Protein AF-K2IQ58-F1 (afdb_monomer_lite)

Secondary structure (DSSP, 8-state):
-PPPPHHHHHHTT--BHHHHHHHHHTS-TTSHHHHHHHHHHTTSGGGG-S-TTSB--GGGTB-TTSSEEEETTEEEESSTTTTHHHHTTS-HHHHHHHHHHHHHHHHHHHHHTTTSEEEEEEEPPHHHHHIIIII---TTHHHHHHHHHHHHHHHTTT-EEESSTTTTTGGGT--GGGG-SS-SSPPHHHHHHHHHHHHHHTT--HHHHHHH-EEEE-----TTTTTSSS--SSPPPPEEEE-TT--EEEEEE-SS--SSGGG-EEEEEESS-SEEEEEEEEE-TTT--GGG-SHHHHHHHHEEEEEEEE-GGGSSSSPPP---SEEEEEEEGGGT-

Radius of gyration: 20.89 Å; chains: 1; bounding box: 49×40×58 Å

Foldseek 3Di:
DPPDPPLVVVLQVDWWLLVLLVSLVPQDCVDLLSVLVNQQSCLEPSNPDPDRRHTDHSLQAAFPVRQWGDNNLFIEGQCRPQHQSSVLSDALVVLLVLLVVLLVLQLVVCVVVVQFAEEEEAQEWLVVLCCVQPVVPCSNVSVVVSQVVSQVVVVVVVYHYHDCQLSVPVSVPDDPLQRNAQDRDHAASSLLSSVLVVCVVVVHDNVLLVVQKDKAFDDRDHPRQVRGPDHPPDGRTGIAIDRPQWDKDFPDFDQAADVVRQRGKTKIATPRAQAAFEEEEAEAVQCNHCVVRHNVVSCNRHYRMYMYGPHQSPPPPDDDDDPGNYYYRYHYSSSSD

pLDDT: mean 90.32, std 8.52, range [37.72, 98.75]

Organism: NCBI:txid1207063

Sequence (337 aa):
MSSVPESIARFFDLRKAGELQDFIAGLDPADPLQAALRRYALTWPASSAADNEAAFDPARHLSADLSAALLGDCPCIFLGSNDWAIRAMAPIEALEDKMRLFARHIRYVRKQYADRQVLAVVVPEKDFLMDALFTRTGDYAGMTEAMQRLGAGLDESGIDLLFHQFIDGLEKYQPREELLYFDTHLPTRNYVQILANVLQTLDLNWQEVESGLQVIPGEDAHDLLEKLAGRPEELQPVYVPDFPGASVTLSAGDESYRTPLGETWQRHANKNPIIAKKVLLLGDSHSSIHANRKLTYLFSSVFAETEFHWNPCGVRGILPETDADIVILEISQRFVF

Structure (mmCIF, N/CA/C/O backbone):
data_AF-K2IQ58-F1
#
_entry.id   AF-K2IQ58-F1
#
loop_
_atom_site.group_PDB
_atom_site.id
_atom_site.type_symbol
_atom_site.label_atom_id
_atom_site.label_alt_id
_atom_site.label_comp_id
_atom_site.label_asym_id
_atom_site.label_entity_id
_atom_site.label_seq_id
_atom_site.pdbx_PDB_ins_code
_atom_site.Cartn_x
_atom_site.Cartn_y
_atom_site.Cartn_z
_atom_site.occupancy
_atom_site.B_iso_or_equiv
_atom_site.auth_seq_id
_atom_site.auth_comp_id
_atom_site.auth_asym_id
_atom_site.auth_atom_id
_atom_site.pdbx_PDB_model_num
ATOM 1 N N . MET A 1 1 ? 15.929 -20.334 -3.598 1.00 37.72 1 MET A N 1
ATOM 2 C CA . MET A 1 1 ? 16.404 -19.297 -4.533 1.00 37.72 1 MET A CA 1
ATOM 3 C C . MET A 1 1 ? 16.334 -19.893 -5.924 1.00 37.72 1 MET A C 1
ATOM 5 O O . MET A 1 1 ? 17.154 -20.740 -6.252 1.00 37.72 1 MET A O 1
ATOM 9 N N . SER A 1 2 ? 15.278 -19.563 -6.666 1.00 43.25 2 SER A N 1
ATOM 10 C CA . SER A 1 2 ? 15.192 -19.862 -8.097 1.00 43.25 2 SER A CA 1
ATOM 11 C C . SER A 1 2 ? 16.305 -19.079 -8.794 1.00 43.25 2 SER A C 1
ATOM 13 O O . SER A 1 2 ? 16.474 -17.898 -8.501 1.00 43.25 2 SER A O 1
ATOM 15 N N . SER A 1 3 ? 17.101 -19.727 -9.645 1.00 56.91 3 SER A N 1
ATOM 16 C CA . SER A 1 3 ? 18.076 -19.030 -10.486 1.00 56.91 3 SER A CA 1
ATOM 17 C C . SER A 1 3 ? 17.354 -17.959 -11.303 1.00 56.91 3 SER A C 1
ATOM 19 O O . SER A 1 3 ? 16.301 -18.245 -11.874 1.00 56.91 3 SER A O 1
ATOM 21 N N . VAL A 1 4 ? 17.903 -16.743 -11.345 1.00 64.50 4 VAL A N 1
ATOM 22 C CA . VAL A 1 4 ? 17.421 -15.676 -12.232 1.00 64.50 4 VAL A CA 1
ATOM 23 C C . VAL A 1 4 ? 17.331 -16.248 -13.654 1.00 64.50 4 VAL A C 1
ATOM 25 O O . VAL A 1 4 ? 18.322 -16.828 -14.109 1.00 64.50 4 VAL A O 1
ATOM 28 N N . PRO A 1 5 ? 16.174 -16.164 -14.340 1.00 77.06 5 PRO A N 1
ATOM 29 C CA . PRO A 1 5 ? 16.044 -16.684 -15.698 1.00 77.06 5 PRO A CA 1
ATOM 30 C C . PRO A 1 5 ? 17.120 -16.098 -16.612 1.00 77.06 5 PRO A C 1
ATOM 32 O O . PRO A 1 5 ? 17.472 -14.927 -16.484 1.00 77.06 5 PRO A O 1
ATOM 35 N N . GLU A 1 6 ? 17.648 -16.893 -17.542 1.00 79.44 6 GLU A N 1
ATOM 36 C CA . GLU A 1 6 ? 18.746 -16.477 -18.431 1.00 79.44 6 GLU A CA 1
ATOM 37 C C . GLU A 1 6 ? 18.405 -15.203 -19.225 1.00 79.44 6 GLU A C 1
ATOM 39 O O . GLU A 1 6 ? 19.261 -14.341 -19.429 1.00 79.44 6 GLU A O 1
ATOM 44 N N . SER A 1 7 ? 17.130 -15.035 -19.592 1.00 74.31 7 SER A N 1
ATOM 45 C CA . SER A 1 7 ? 16.606 -13.812 -20.206 1.00 74.31 7 SER A CA 1
ATOM 46 C C . SER A 1 7 ? 16.823 -12.576 -19.328 1.00 74.31 7 SER A C 1
ATOM 48 O O . SER A 1 7 ? 17.208 -11.530 -19.835 1.00 74.31 7 SER A O 1
ATOM 50 N N . ILE A 1 8 ? 16.661 -12.694 -18.013 1.00 84.00 8 ILE A N 1
ATOM 51 C CA . ILE A 1 8 ? 16.873 -11.604 -17.055 1.00 84.00 8 ILE A CA 1
ATOM 52 C C . ILE A 1 8 ? 18.361 -11.420 -16.740 1.00 84.00 8 ILE A C 1
ATOM 54 O O . ILE A 1 8 ? 18.809 -10.296 -16.549 1.00 84.00 8 ILE A O 1
ATOM 58 N N . ALA A 1 9 ? 19.163 -12.486 -16.734 1.00 86.88 9 ALA A N 1
ATOM 59 C CA . ALA A 1 9 ? 20.610 -12.355 -16.551 1.00 86.88 9 ALA A CA 1
ATOM 60 C C . ALA A 1 9 ? 21.233 -11.468 -17.646 1.00 86.88 9 ALA A C 1
ATOM 62 O O . ALA A 1 9 ? 22.002 -10.559 -17.340 1.00 86.88 9 ALA A O 1
ATOM 63 N N . ARG A 1 10 ? 20.803 -11.653 -18.903 1.00 90.38 10 ARG A N 1
ATOM 64 C CA . ARG A 1 10 ? 21.245 -10.841 -20.050 1.00 90.38 10 ARG A CA 1
ATOM 65 C C . ARG A 1 10 ? 20.893 -9.358 -19.931 1.00 90.38 10 ARG A C 1
ATOM 67 O O . ARG A 1 10 ? 21.601 -8.533 -20.499 1.00 90.38 10 ARG A O 1
ATOM 74 N N . PHE A 1 11 ? 19.835 -9.003 -19.198 1.00 94.81 11 PHE A N 1
ATOM 75 C CA . PHE A 1 11 ? 19.481 -7.603 -18.956 1.00 94.81 11 PHE A CA 1
ATOM 76 C C . PHE A 1 11 ? 20.604 -6.847 -18.226 1.00 94.81 11 PHE A C 1
ATOM 78 O O . PHE A 1 11 ? 20.893 -5.694 -18.539 1.00 94.81 11 PHE A O 1
ATOM 85 N N . PHE A 1 12 ? 21.291 -7.503 -17.289 1.00 94.94 12 PHE A N 1
ATOM 86 C CA . PHE A 1 12 ? 22.373 -6.880 -16.524 1.00 94.94 12 PHE A CA 1
ATOM 87 C C . PHE A 1 12 ? 23.688 -6.747 -17.308 1.00 94.94 12 PHE A C 1
ATOM 89 O O . PHE A 1 12 ? 24.610 -6.064 -16.854 1.00 94.94 12 PHE A O 1
ATOM 96 N N . ASP A 1 13 ? 23.769 -7.325 -18.507 1.00 95.06 13 ASP A N 1
ATOM 97 C C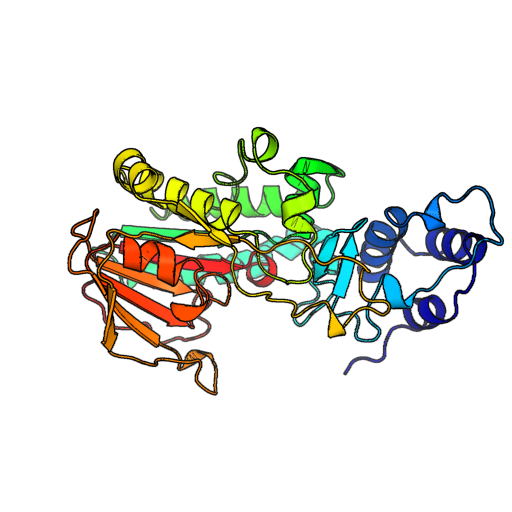A . ASP A 1 13 ? 24.912 -7.185 -19.413 1.00 95.06 13 ASP A CA 1
ATOM 98 C C . ASP A 1 13 ? 24.773 -6.006 -20.383 1.00 95.06 13 ASP A C 1
ATOM 100 O O . ASP A 1 13 ? 25.755 -5.624 -21.017 1.00 95.06 13 ASP A O 1
ATOM 104 N N . LEU A 1 14 ? 23.592 -5.385 -20.453 1.00 96.56 14 LEU A N 1
ATOM 105 C CA . LEU A 1 14 ? 23.334 -4.231 -21.311 1.00 96.56 14 LEU A CA 1
ATOM 106 C C . LEU A 1 14 ? 24.152 -3.015 -20.854 1.00 96.56 14 LEU A C 1
ATOM 108 O O . LEU A 1 14 ? 24.323 -2.766 -19.656 1.00 96.56 14 LEU A O 1
ATOM 112 N N . ARG A 1 15 ? 24.676 -2.256 -21.813 1.00 97.19 15 ARG A N 1
ATOM 113 C CA . ARG A 1 15 ? 25.514 -1.063 -21.608 1.00 97.19 15 ARG A CA 1
ATOM 114 C C . ARG A 1 15 ? 25.039 0.144 -22.406 1.00 97.19 15 ARG A C 1
ATOM 116 O O . ARG A 1 15 ? 25.492 1.255 -22.125 1.00 97.19 15 ARG A O 1
ATOM 123 N N . LYS A 1 16 ? 24.169 -0.050 -23.400 1.00 97.75 16 LYS A N 1
ATOM 124 C CA . LYS A 1 16 ? 23.713 1.012 -24.308 1.00 97.75 16 LYS A CA 1
ATOM 125 C C . LYS A 1 16 ? 22.200 1.018 -24.507 1.00 97.75 16 LYS A C 1
ATOM 127 O O . LYS A 1 16 ? 21.542 -0.013 -24.384 1.00 97.75 16 LYS A O 1
ATOM 132 N N . ALA A 1 17 ? 21.660 2.177 -24.876 1.00 97.19 17 ALA A N 1
ATOM 133 C CA . ALA A 1 17 ? 20.239 2.352 -25.159 1.00 97.19 17 ALA A CA 1
ATOM 134 C C . ALA A 1 17 ? 19.733 1.444 -26.296 1.00 97.19 17 ALA A C 1
ATOM 136 O O . ALA A 1 17 ? 18.679 0.830 -26.155 1.00 97.19 17 ALA A O 1
ATOM 137 N N . GLY A 1 18 ? 20.497 1.289 -27.383 1.00 97.50 18 GLY A N 1
ATOM 138 C CA . GLY A 1 18 ? 20.125 0.395 -28.486 1.00 97.50 18 GLY A CA 1
ATOM 139 C C . GLY A 1 18 ? 20.028 -1.073 -28.059 1.00 97.50 18 GLY A C 1
ATOM 140 O O . GLY A 1 18 ? 19.103 -1.774 -28.455 1.00 97.50 18 GLY A O 1
ATOM 141 N N . GLU A 1 19 ? 20.918 -1.524 -27.170 1.00 98.00 19 GLU A N 1
ATOM 142 C CA . GLU A 1 19 ? 20.886 -2.892 -26.636 1.00 98.00 19 GLU A CA 1
ATOM 143 C C . GLU A 1 19 ? 19.640 -3.128 -25.768 1.00 98.00 19 GLU A C 1
ATOM 145 O O . GLU A 1 19 ? 19.046 -4.202 -25.822 1.00 98.00 19 GLU A O 1
ATOM 150 N N . LEU A 1 20 ? 19.210 -2.119 -24.997 1.00 97.69 20 LEU A N 1
ATOM 151 C CA . LEU A 1 20 ? 17.942 -2.160 -24.266 1.00 97.69 20 LEU A CA 1
ATOM 152 C C . LEU A 1 20 ? 16.743 -2.244 -25.217 1.00 97.69 20 LEU A C 1
ATOM 154 O O . LEU A 1 20 ? 15.826 -3.021 -24.963 1.00 97.69 20 LEU A O 1
ATOM 158 N N . GLN A 1 21 ? 16.734 -1.462 -26.296 1.00 97.69 21 GLN A N 1
ATOM 159 C CA . GLN A 1 21 ? 15.649 -1.482 -27.283 1.00 97.69 21 GLN A CA 1
ATOM 160 C C . GLN A 1 21 ? 15.525 -2.862 -27.947 1.00 97.69 21 GLN A C 1
ATOM 162 O O . GLN A 1 21 ? 14.425 -3.419 -27.998 1.00 97.69 21 GLN A O 1
ATOM 167 N N . ASP A 1 22 ? 16.649 -3.450 -28.368 1.00 96.81 22 ASP A N 1
ATOM 168 C CA . ASP A 1 22 ? 16.701 -4.806 -28.928 1.00 96.81 22 ASP A CA 1
ATOM 169 C C . ASP A 1 22 ? 16.262 -5.861 -27.902 1.00 96.81 22 ASP A C 1
ATOM 171 O O . ASP A 1 22 ? 15.511 -6.784 -28.226 1.00 96.81 22 ASP A O 1
ATOM 175 N N . PHE A 1 23 ? 16.694 -5.709 -26.646 1.00 96.69 23 PHE A N 1
ATOM 176 C CA . PHE A 1 23 ? 16.285 -6.578 -25.548 1.00 96.69 23 PHE A CA 1
ATOM 177 C C . PHE A 1 23 ? 14.766 -6.541 -25.338 1.00 96.69 23 PHE A C 1
ATOM 179 O O . PHE A 1 23 ? 14.131 -7.593 -25.339 1.00 96.69 23 PHE A O 1
ATOM 186 N N . ILE A 1 24 ? 14.174 -5.346 -25.229 1.00 96.56 24 ILE A N 1
ATOM 187 C CA . ILE A 1 24 ? 12.726 -5.138 -25.074 1.00 96.56 24 ILE A CA 1
ATOM 188 C C . ILE A 1 24 ? 11.949 -5.758 -26.241 1.00 96.56 24 ILE A C 1
ATOM 190 O O . ILE A 1 24 ? 10.907 -6.378 -26.022 1.00 96.56 24 ILE A O 1
ATOM 194 N N . ALA A 1 25 ? 12.439 -5.594 -27.473 1.00 95.50 25 ALA A N 1
ATOM 195 C CA . ALA A 1 25 ? 11.812 -6.155 -28.667 1.00 95.50 25 ALA A CA 1
ATOM 196 C C . ALA A 1 25 ? 11.831 -7.694 -28.685 1.00 95.50 25 ALA A C 1
ATOM 198 O O . ALA A 1 25 ? 10.961 -8.306 -29.304 1.00 95.50 25 ALA A O 1
ATOM 199 N N . GLY A 1 26 ? 12.803 -8.312 -28.008 1.00 94.38 26 GLY A N 1
ATOM 200 C CA . GLY A 1 26 ? 12.941 -9.762 -27.885 1.00 94.38 26 GLY A CA 1
ATOM 201 C C . GLY A 1 26 ? 12.196 -10.398 -26.706 1.00 94.38 26 GLY A C 1
ATOM 202 O O . GLY A 1 26 ? 12.208 -11.624 -26.609 1.00 94.38 26 GLY A O 1
ATOM 203 N N . LEU A 1 27 ? 11.580 -9.612 -25.814 1.00 94.31 27 LEU A N 1
ATOM 204 C CA . LEU A 1 27 ? 10.824 -10.136 -24.671 1.00 94.31 27 LEU A CA 1
ATOM 205 C C . LEU A 1 27 ? 9.516 -10.793 -25.129 1.00 94.31 27 LEU A C 1
ATOM 207 O O . LEU A 1 27 ? 8.741 -10.197 -25.879 1.00 94.31 27 LEU A O 1
ATOM 211 N N . ASP A 1 28 ? 9.254 -12.004 -24.638 1.00 92.81 28 ASP A N 1
ATOM 212 C CA . ASP A 1 28 ? 8.033 -12.752 -24.938 1.00 92.81 28 ASP A CA 1
ATOM 213 C C . ASP A 1 28 ? 6.836 -12.182 -24.150 1.00 92.81 28 ASP A C 1
ATOM 215 O O . ASP A 1 28 ? 6.829 -12.261 -22.920 1.00 92.81 28 ASP A O 1
ATOM 219 N N . PRO A 1 29 ? 5.799 -11.632 -24.812 1.00 89.69 29 PRO A N 1
ATOM 220 C CA . PRO A 1 29 ? 4.615 -11.125 -24.124 1.00 89.69 29 PRO A CA 1
ATOM 221 C C . PRO A 1 29 ? 3.745 -12.229 -23.499 1.00 89.69 29 PRO A C 1
ATOM 223 O O . PRO A 1 29 ? 2.876 -11.910 -22.692 1.00 89.69 29 PRO A O 1
ATOM 226 N N . ALA A 1 30 ? 3.931 -13.502 -23.871 1.00 90.75 30 ALA A N 1
ATOM 227 C CA . ALA A 1 30 ? 3.211 -14.627 -23.273 1.00 90.75 30 ALA A CA 1
ATOM 228 C C . ALA A 1 30 ? 3.848 -15.117 -21.959 1.00 90.75 30 ALA A C 1
ATOM 230 O O . ALA A 1 30 ? 3.182 -15.798 -21.178 1.00 90.75 30 ALA A O 1
ATOM 231 N N . ASP A 1 31 ? 5.114 -14.775 -21.704 1.00 91.88 31 ASP A N 1
ATOM 232 C CA . ASP A 1 31 ? 5.795 -15.026 -20.435 1.00 91.88 31 ASP A CA 1
ATOM 233 C C . ASP A 1 31 ? 5.493 -13.868 -19.461 1.00 91.88 31 ASP A C 1
ATOM 235 O O . ASP A 1 31 ? 5.905 -12.732 -19.713 1.00 91.88 31 ASP A O 1
ATOM 239 N N . PRO A 1 32 ? 4.803 -14.111 -18.329 1.00 91.50 32 PRO A N 1
ATOM 240 C CA . PRO A 1 32 ? 4.387 -13.041 -17.425 1.00 91.50 32 PRO A CA 1
ATOM 241 C C . PRO A 1 32 ? 5.537 -12.229 -16.815 1.00 91.50 32 PRO A C 1
ATOM 243 O O . PRO A 1 32 ? 5.377 -11.035 -16.563 1.00 91.50 32 PRO A O 1
ATOM 246 N N . LEU A 1 33 ? 6.698 -12.848 -16.577 1.00 93.44 33 LEU A N 1
ATOM 247 C CA . LEU A 1 33 ? 7.867 -12.147 -16.045 1.00 93.44 33 LEU A CA 1
ATOM 248 C C . LEU A 1 33 ? 8.466 -11.224 -17.103 1.00 93.44 33 LEU A C 1
ATOM 250 O O . LEU A 1 33 ? 8.815 -10.082 -16.804 1.00 93.44 33 LEU A O 1
ATOM 254 N N . GLN A 1 34 ? 8.578 -11.707 -18.338 1.00 94.56 34 GLN A N 1
ATOM 255 C CA . GLN A 1 34 ? 9.089 -10.903 -19.445 1.00 94.56 34 GLN A CA 1
ATOM 256 C C . GLN A 1 34 ? 8.119 -9.780 -19.817 1.00 94.56 34 GLN A C 1
ATOM 258 O O . GLN A 1 34 ? 8.564 -8.657 -20.047 1.00 94.56 34 GLN A O 1
ATOM 263 N N . ALA A 1 35 ? 6.809 -10.034 -19.789 1.00 93.38 35 ALA A N 1
ATOM 264 C CA . ALA A 1 35 ? 5.780 -9.013 -19.959 1.00 93.38 35 ALA A CA 1
ATOM 265 C C . ALA A 1 35 ? 5.867 -7.927 -18.870 1.00 93.38 35 ALA A C 1
ATOM 267 O O . ALA A 1 35 ? 5.877 -6.735 -19.188 1.00 93.38 35 ALA A O 1
ATOM 268 N N . ALA A 1 36 ? 6.025 -8.324 -17.601 1.00 94.94 36 ALA A N 1
ATOM 269 C CA . ALA A 1 36 ? 6.215 -7.394 -16.492 1.00 94.94 36 ALA A CA 1
ATOM 270 C C . ALA A 1 36 ? 7.505 -6.571 -16.647 1.00 94.94 36 ALA A C 1
ATOM 272 O O . ALA A 1 36 ? 7.470 -5.347 -16.532 1.00 94.94 36 ALA A O 1
ATOM 273 N N . LEU A 1 37 ? 8.640 -7.203 -16.972 1.00 95.81 37 LEU A N 1
ATOM 274 C CA . LEU A 1 37 ? 9.891 -6.479 -17.213 1.00 95.81 37 LEU A CA 1
ATOM 275 C C . LEU A 1 37 ? 9.755 -5.508 -18.389 1.00 95.81 37 LEU A C 1
ATOM 277 O O . LEU A 1 37 ? 10.180 -4.360 -18.287 1.00 95.81 37 LEU A O 1
ATOM 281 N N . ARG A 1 38 ? 9.128 -5.942 -19.487 1.00 95.06 38 ARG A N 1
ATOM 282 C CA . ARG A 1 38 ? 8.874 -5.110 -20.667 1.00 95.06 38 ARG A CA 1
ATOM 283 C C . ARG A 1 38 ? 8.102 -3.850 -20.296 1.00 95.06 38 ARG A C 1
ATOM 285 O O . ARG A 1 38 ? 8.481 -2.764 -20.725 1.00 95.06 38 ARG A O 1
ATOM 292 N N . ARG A 1 39 ? 7.046 -3.986 -19.492 1.00 94.44 39 ARG A N 1
ATOM 293 C CA . ARG A 1 39 ? 6.223 -2.867 -19.021 1.00 94.44 39 ARG A CA 1
ATOM 294 C C . ARG A 1 39 ? 7.057 -1.810 -18.297 1.00 94.44 39 ARG A C 1
ATOM 296 O O . ARG A 1 39 ? 6.964 -0.638 -18.640 1.00 94.44 39 ARG A O 1
ATOM 303 N N . TYR A 1 40 ? 7.894 -2.221 -17.346 1.00 95.69 40 TYR A N 1
ATOM 304 C CA . TYR A 1 40 ? 8.780 -1.296 -16.631 1.00 95.69 40 TYR A CA 1
ATOM 305 C C . TYR A 1 40 ? 9.826 -0.708 -17.581 1.00 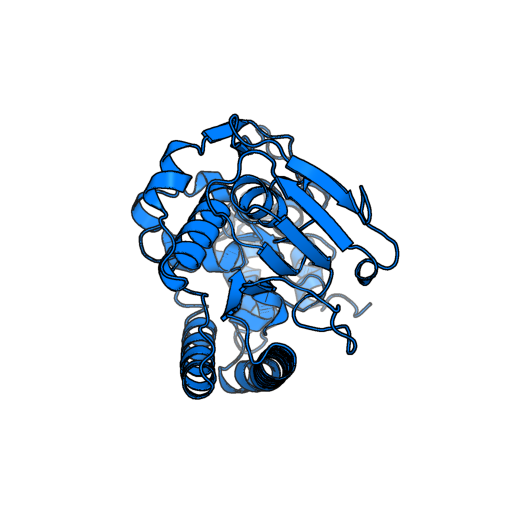95.69 40 TYR A C 1
ATOM 307 O O . TYR A 1 40 ? 10.001 0.506 -17.637 1.00 95.69 40 TYR A O 1
ATOM 315 N N . ALA A 1 41 ? 10.462 -1.544 -18.400 1.00 95.75 41 ALA A N 1
ATOM 316 C CA . ALA A 1 41 ? 11.545 -1.125 -19.278 1.00 95.75 41 ALA A CA 1
ATOM 317 C C . ALA A 1 41 ? 11.132 -0.057 -20.302 1.00 95.75 41 ALA A C 1
ATOM 319 O O . ALA A 1 41 ? 11.903 0.860 -20.578 1.00 95.75 41 ALA A O 1
ATOM 320 N N . LEU A 1 42 ? 9.897 -0.127 -20.807 1.00 95.12 42 LEU A N 1
ATOM 321 C CA . LEU A 1 42 ? 9.320 0.863 -21.724 1.00 95.12 42 LEU A CA 1
ATOM 322 C C . LEU A 1 42 ? 9.149 2.262 -21.114 1.00 95.12 42 LEU A C 1
ATOM 324 O O . LEU A 1 42 ? 8.932 3.223 -21.845 1.00 95.12 42 LEU A O 1
ATOM 328 N N . THR A 1 43 ? 9.226 2.391 -19.790 1.00 93.69 43 THR A N 1
ATOM 329 C CA . THR A 1 43 ? 9.121 3.690 -19.109 1.00 93.69 43 THR A CA 1
ATOM 330 C C . THR A 1 43 ? 10.472 4.366 -18.890 1.00 93.69 43 THR A C 1
ATOM 332 O O . THR A 1 43 ? 10.520 5.539 -18.519 1.00 93.69 43 THR A O 1
ATOM 335 N N . TRP A 1 44 ? 11.581 3.656 -19.114 1.00 94.38 44 TRP A N 1
ATOM 336 C CA . TRP A 1 44 ? 12.913 4.203 -18.878 1.00 94.38 44 TRP A CA 1
ATOM 337 C C . TRP A 1 44 ? 13.353 5.089 -20.044 1.00 94.38 44 TRP A C 1
ATOM 339 O O . TRP A 1 44 ? 13.170 4.690 -21.197 1.00 94.38 44 TRP A O 1
ATOM 349 N N . PRO A 1 45 ? 14.012 6.236 -19.791 1.00 92.69 45 PRO A N 1
ATOM 350 C CA . PRO A 1 45 ? 14.422 7.163 -20.850 1.00 92.69 45 PRO A CA 1
ATOM 351 C C . PRO A 1 45 ? 15.240 6.518 -21.981 1.00 92.69 45 PRO A C 1
ATOM 353 O O . PRO A 1 45 ? 15.108 6.900 -23.142 1.00 92.69 45 PRO A O 1
ATOM 356 N N . ALA A 1 46 ? 16.057 5.510 -21.659 1.00 94.25 46 ALA A N 1
ATOM 357 C CA . ALA A 1 46 ? 16.870 4.785 -22.635 1.00 94.25 46 ALA A CA 1
ATOM 358 C C . ALA A 1 46 ? 16.038 3.975 -23.653 1.00 94.25 46 ALA A C 1
ATOM 360 O O . ALA A 1 46 ? 16.489 3.766 -24.779 1.00 94.25 46 ALA A O 1
ATOM 361 N N . SER A 1 47 ? 14.815 3.561 -23.303 1.00 95.00 47 SER A N 1
ATOM 362 C CA . SER A 1 47 ? 13.941 2.778 -24.192 1.00 95.00 47 SER A CA 1
ATOM 363 C C . SER A 1 47 ? 13.456 3.564 -25.414 1.00 95.00 47 SER A C 1
ATOM 365 O O . SER A 1 47 ? 13.138 2.970 -26.440 1.00 95.00 47 SER A O 1
ATOM 367 N N . SER A 1 48 ? 13.447 4.897 -25.328 1.00 93.69 48 SER A N 1
ATOM 368 C CA . SER A 1 48 ? 13.047 5.806 -26.405 1.00 93.69 48 SER A CA 1
ATOM 369 C C . SER A 1 48 ? 14.157 6.787 -26.801 1.00 93.69 48 SER A C 1
ATOM 371 O O . SER A 1 48 ? 13.880 7.819 -27.415 1.00 93.69 48 SER A O 1
ATOM 373 N N . ALA A 1 49 ? 15.407 6.521 -26.409 1.00 94.38 49 ALA A N 1
ATOM 374 C CA . ALA A 1 49 ? 16.532 7.386 -26.743 1.00 94.38 49 ALA A CA 1
ATOM 375 C C . ALA A 1 49 ? 16.811 7.363 -28.254 1.00 94.38 49 ALA A C 1
ATOM 377 O O . ALA A 1 49 ? 16.874 6.301 -28.868 1.00 94.38 49 ALA A O 1
ATOM 378 N N . ALA A 1 50 ? 17.007 8.546 -28.846 1.00 94.62 50 ALA A N 1
ATOM 379 C CA . ALA A 1 50 ? 17.349 8.676 -30.265 1.00 94.62 50 ALA A CA 1
ATOM 380 C C . ALA A 1 50 ? 18.800 8.260 -30.570 1.00 94.62 50 ALA A C 1
ATOM 382 O O . ALA A 1 50 ? 19.105 7.861 -31.691 1.00 94.62 50 ALA A O 1
ATOM 383 N N . ASP A 1 51 ? 19.691 8.385 -29.584 1.00 96.25 51 ASP A N 1
ATOM 384 C CA . ASP A 1 51 ? 21.073 7.925 -29.671 1.00 96.25 51 ASP A CA 1
ATOM 385 C C . ASP A 1 51 ? 21.191 6.516 -29.080 1.00 96.25 51 ASP A C 1
ATOM 387 O O . ASP A 1 51 ? 21.183 6.334 -27.861 1.00 96.25 51 ASP A O 1
ATOM 391 N N . ASN A 1 52 ? 21.322 5.521 -29.955 1.00 95.44 52 ASN A N 1
ATOM 392 C CA . ASN A 1 52 ? 21.455 4.119 -29.562 1.00 95.44 52 ASN A CA 1
ATOM 393 C C . ASN A 1 52 ? 22.758 3.829 -28.805 1.00 95.44 52 ASN A C 1
ATOM 395 O O . ASN A 1 52 ? 22.838 2.817 -28.111 1.00 95.44 52 ASN A O 1
ATOM 399 N N . GLU A 1 53 ? 23.761 4.701 -28.913 1.00 96.75 53 GLU A N 1
ATOM 400 C CA . GLU A 1 53 ? 25.049 4.556 -28.235 1.00 96.75 53 GLU A CA 1
ATOM 401 C C . GLU A 1 53 ? 25.061 5.197 -26.841 1.00 96.75 53 GLU A C 1
ATOM 403 O O . GLU A 1 53 ? 26.040 5.043 -26.105 1.00 96.75 53 GLU A O 1
ATOM 408 N N . ALA A 1 54 ? 23.980 5.883 -26.452 1.00 95.69 54 ALA A N 1
ATOM 409 C CA . ALA A 1 54 ? 23.850 6.476 -25.130 1.00 95.69 54 ALA A CA 1
ATOM 410 C C . ALA A 1 54 ? 24.038 5.413 -24.037 1.00 95.69 54 ALA A C 1
ATOM 412 O O . ALA A 1 54 ? 23.473 4.318 -24.104 1.00 95.69 54 ALA A O 1
ATOM 413 N N . ALA A 1 55 ? 24.837 5.751 -23.023 1.00 95.50 55 ALA A N 1
ATOM 414 C CA . ALA A 1 55 ? 25.153 4.843 -21.930 1.00 95.50 55 ALA A CA 1
ATOM 415 C C . ALA A 1 55 ? 23.888 4.436 -21.161 1.00 95.50 55 ALA A C 1
ATOM 417 O O . ALA A 1 55 ? 23.060 5.276 -20.804 1.00 95.50 55 ALA A O 1
ATOM 418 N N . PHE A 1 56 ? 23.777 3.145 -20.864 1.00 95.31 56 PHE A N 1
ATOM 419 C CA . PHE A 1 56 ? 22.701 2.563 -20.078 1.00 95.31 56 PHE A CA 1
ATOM 420 C C . PHE A 1 56 ? 23.281 1.730 -18.935 1.00 95.31 56 PHE A C 1
ATOM 422 O O . PHE A 1 56 ? 24.210 0.947 -19.126 1.00 95.31 56 PHE A O 1
ATOM 429 N N . ASP A 1 57 ? 22.718 1.914 -17.744 1.00 94.75 57 ASP A N 1
ATOM 430 C CA . ASP A 1 57 ? 23.086 1.178 -16.539 1.00 94.75 57 ASP A CA 1
ATOM 431 C C . ASP A 1 57 ? 21.846 0.432 -16.011 1.00 94.75 57 ASP A C 1
ATOM 433 O O . ASP A 1 57 ? 20.951 1.062 -15.429 1.00 94.75 57 ASP A O 1
ATOM 437 N N . PRO A 1 58 ? 21.750 -0.894 -16.229 1.00 94.50 58 PRO A N 1
ATOM 438 C CA . PRO A 1 58 ? 20.585 -1.682 -15.830 1.00 94.50 58 PRO A CA 1
ATOM 439 C C . PRO A 1 58 ? 20.371 -1.685 -14.313 1.00 94.50 58 PRO A C 1
ATOM 441 O O . PRO A 1 58 ? 19.228 -1.676 -13.854 1.00 94.50 58 PRO A O 1
ATOM 444 N N . ALA A 1 59 ? 21.450 -1.626 -13.526 1.00 93.25 59 ALA A N 1
ATOM 445 C CA . ALA A 1 59 ? 21.373 -1.701 -12.071 1.00 93.25 59 ALA A CA 1
ATOM 446 C C . ALA A 1 59 ? 20.697 -0.468 -11.447 1.00 93.25 59 ALA A C 1
ATOM 448 O O . ALA A 1 59 ? 20.222 -0.545 -10.316 1.00 93.25 59 ALA A O 1
ATOM 449 N N . ARG A 1 60 ? 20.610 0.653 -12.180 1.00 92.44 60 ARG A N 1
ATOM 450 C CA . ARG A 1 60 ? 19.845 1.839 -11.752 1.00 92.44 60 ARG A CA 1
ATOM 451 C C . ARG A 1 60 ? 18.336 1.658 -11.836 1.00 92.44 60 ARG A C 1
ATOM 453 O O . ARG A 1 60 ? 17.600 2.409 -11.210 1.00 92.44 60 ARG A O 1
ATOM 460 N N . HIS A 1 61 ? 17.880 0.689 -12.621 1.00 94.19 61 HIS A N 1
ATOM 461 C CA . HIS A 1 61 ? 16.478 0.560 -13.007 1.00 94.19 61 HIS A CA 1
ATOM 462 C C . HIS A 1 61 ? 15.814 -0.701 -12.451 1.00 94.19 61 HIS A C 1
ATOM 464 O O . HIS A 1 61 ? 14.603 -0.710 -12.242 1.00 94.19 61 HIS A O 1
ATOM 470 N N . LEU A 1 62 ? 16.593 -1.754 -12.202 1.00 94.75 62 LEU A N 1
ATOM 471 C CA . LEU A 1 62 ? 16.130 -3.030 -11.666 1.00 94.75 62 LEU A CA 1
ATOM 472 C C . LEU A 1 62 ? 17.178 -3.575 -10.695 1.00 94.75 62 LEU A C 1
ATOM 474 O O . LEU A 1 62 ? 18.369 -3.611 -11.012 1.00 94.75 62 LEU A O 1
ATOM 478 N N . SER A 1 63 ? 16.742 -4.025 -9.522 1.00 93.81 63 SER A N 1
ATOM 479 C CA . SER A 1 63 ? 17.638 -4.632 -8.543 1.00 93.81 63 SER A CA 1
ATOM 480 C C . SER A 1 63 ? 18.061 -6.034 -8.985 1.00 93.81 63 SER A C 1
ATOM 482 O O . SER A 1 63 ? 17.280 -6.791 -9.561 1.00 93.81 63 SER A O 1
ATOM 484 N N . ALA A 1 64 ? 19.299 -6.425 -8.676 1.00 90.75 64 ALA A N 1
ATOM 485 C CA . ALA A 1 64 ? 19.834 -7.735 -9.068 1.00 90.75 64 ALA A CA 1
ATOM 486 C C . ALA A 1 64 ? 19.061 -8.923 -8.457 1.00 90.75 64 ALA A C 1
ATOM 488 O O . ALA A 1 64 ? 19.020 -10.005 -9.038 1.00 90.75 64 ALA A O 1
ATOM 489 N N . ASP A 1 65 ? 18.440 -8.721 -7.291 1.00 91.31 65 ASP A N 1
ATOM 490 C CA . ASP A 1 65 ? 17.574 -9.705 -6.630 1.00 91.31 65 ASP A CA 1
ATOM 491 C C . ASP A 1 65 ? 16.112 -9.660 -7.111 1.00 91.31 65 ASP A C 1
ATOM 493 O O . ASP A 1 65 ? 15.282 -10.405 -6.593 1.00 91.31 65 ASP A O 1
ATOM 497 N N . LEU A 1 66 ? 15.795 -8.799 -8.088 1.00 93.19 66 LEU A N 1
ATOM 498 C CA . LEU A 1 66 ? 14.464 -8.582 -8.665 1.00 93.19 66 LEU A CA 1
ATOM 499 C C . LEU A 1 66 ? 13.400 -8.133 -7.652 1.00 93.19 66 LEU A C 1
ATOM 501 O O . LEU A 1 66 ? 12.202 -8.204 -7.927 1.00 93.19 66 LEU A O 1
ATOM 505 N N . SER A 1 67 ? 13.812 -7.667 -6.472 1.00 92.88 67 SER A N 1
ATOM 506 C CA . SER A 1 67 ? 12.891 -7.164 -5.454 1.00 92.88 67 SER A CA 1
ATOM 507 C C . SER A 1 67 ? 12.331 -5.779 -5.785 1.00 92.88 67 SER A C 1
ATOM 509 O O . SER A 1 67 ? 11.196 -5.495 -5.406 1.00 92.88 67 SER A O 1
ATOM 511 N N . ALA A 1 68 ? 13.072 -4.953 -6.528 1.00 94.38 68 ALA A N 1
ATOM 512 C CA . ALA A 1 68 ? 12.733 -3.559 -6.796 1.00 94.38 68 ALA A CA 1
ATOM 513 C C . ALA A 1 68 ? 12.997 -3.168 -8.255 1.00 94.38 68 ALA A C 1
ATOM 515 O O . ALA A 1 68 ? 13.972 -3.622 -8.854 1.00 94.38 68 ALA A O 1
ATOM 516 N N . ALA A 1 69 ? 12.164 -2.287 -8.806 1.00 94.94 69 ALA A N 1
ATOM 517 C CA . ALA A 1 69 ? 12.360 -1.690 -10.125 1.00 94.94 69 ALA A CA 1
ATOM 518 C C . ALA A 1 69 ? 11.791 -0.266 -10.183 1.00 94.94 69 ALA A C 1
ATOM 520 O O . ALA A 1 69 ? 10.934 0.102 -9.378 1.00 94.94 69 ALA A O 1
ATOM 521 N N . LEU A 1 70 ? 12.245 0.523 -11.157 1.00 94.25 70 LEU A N 1
ATOM 522 C CA . LEU A 1 70 ? 11.683 1.840 -11.451 1.00 94.25 70 LEU A CA 1
ATOM 523 C C . LEU A 1 70 ? 10.554 1.735 -12.481 1.00 94.25 70 LEU A C 1
ATOM 525 O O . LEU A 1 70 ? 10.777 1.243 -13.586 1.00 94.25 70 LEU A O 1
ATOM 529 N N . LEU A 1 71 ? 9.367 2.239 -12.149 1.00 93.00 71 LEU A N 1
ATOM 530 C CA . LEU A 1 71 ? 8.306 2.534 -13.112 1.00 93.00 71 LEU A CA 1
ATOM 531 C C . LEU A 1 71 ? 8.382 4.027 -13.459 1.00 93.00 71 LEU A C 1
ATOM 533 O O . LEU A 1 71 ? 7.922 4.895 -12.716 1.00 93.00 71 LEU A O 1
ATOM 537 N N . GLY A 1 72 ? 9.043 4.332 -14.570 1.00 90.31 72 GLY A N 1
ATOM 538 C CA . GLY A 1 72 ? 9.544 5.658 -14.899 1.00 90.31 72 GLY A CA 1
ATOM 539 C C . GLY A 1 72 ? 10.683 6.020 -13.953 1.00 90.31 72 GLY A C 1
ATOM 540 O O . GLY A 1 72 ? 11.779 5.477 -14.044 1.00 90.31 72 GLY A O 1
ATOM 541 N N . ASP A 1 73 ? 10.394 6.926 -13.032 1.00 88.81 73 ASP A N 1
ATOM 542 C CA . ASP A 1 73 ? 11.237 7.363 -11.915 1.00 88.81 73 ASP A CA 1
ATOM 543 C C . ASP A 1 73 ? 10.693 6.891 -10.555 1.00 88.81 73 ASP A C 1
ATOM 545 O O . ASP A 1 73 ? 11.339 7.106 -9.534 1.00 88.81 73 ASP A O 1
ATOM 549 N N . CYS A 1 74 ? 9.517 6.254 -10.522 1.00 91.69 74 CYS A N 1
ATOM 550 C CA . CYS A 1 74 ? 8.887 5.812 -9.287 1.00 91.69 74 CYS A CA 1
ATOM 551 C C . CYS A 1 74 ? 9.479 4.463 -8.851 1.00 91.69 74 CYS A C 1
ATOM 553 O O . CYS A 1 74 ? 9.324 3.470 -9.569 1.00 91.69 74 CYS A O 1
ATOM 555 N N . PRO A 1 75 ? 10.129 4.379 -7.679 1.00 92.38 75 PRO A N 1
ATOM 556 C CA . PRO A 1 75 ? 10.629 3.118 -7.156 1.00 92.38 75 PRO A CA 1
ATOM 557 C C . PRO A 1 75 ? 9.469 2.280 -6.621 1.00 92.38 75 PRO A C 1
ATOM 559 O O . PRO A 1 75 ? 8.667 2.743 -5.805 1.00 92.38 75 PRO A O 1
ATOM 562 N N . CYS A 1 76 ? 9.383 1.044 -7.100 1.00 93.75 76 CYS A N 1
ATOM 563 C CA . CYS A 1 76 ? 8.306 0.107 -6.809 1.00 93.75 76 CYS A CA 1
ATOM 564 C C . CYS A 1 76 ? 8.867 -1.267 -6.437 1.00 93.75 76 CYS A C 1
ATOM 566 O O . CYS A 1 76 ? 9.980 -1.636 -6.828 1.00 93.75 76 CYS A O 1
ATOM 568 N N . ILE A 1 77 ? 8.056 -2.059 -5.736 1.00 93.44 77 ILE A N 1
ATOM 569 C CA . ILE A 1 77 ? 8.287 -3.501 -5.630 1.00 93.44 77 ILE A CA 1
ATOM 570 C C . ILE A 1 77 ? 8.160 -4.094 -7.033 1.00 93.44 77 ILE A C 1
ATOM 572 O O . ILE A 1 77 ? 7.212 -3.783 -7.752 1.00 93.44 77 ILE A O 1
ATOM 576 N N . PHE A 1 78 ? 9.111 -4.944 -7.416 1.00 94.44 78 PHE A N 1
ATOM 577 C CA . PHE A 1 78 ? 9.031 -5.693 -8.666 1.00 94.44 78 PHE A CA 1
ATOM 578 C C . PHE A 1 78 ? 8.487 -7.099 -8.407 1.00 94.44 78 PHE A C 1
ATOM 580 O O . PHE A 1 78 ? 7.275 -7.273 -8.340 1.00 94.44 78 PHE A O 1
ATOM 587 N N . LEU A 1 79 ? 9.330 -8.110 -8.194 1.00 93.12 79 LEU A N 1
ATOM 588 C CA . LEU A 1 79 ? 8.843 -9.437 -7.797 1.00 93.12 79 LEU A CA 1
ATOM 589 C C . LEU A 1 79 ? 8.631 -9.518 -6.286 1.00 93.12 79 LEU A C 1
ATOM 591 O O . LEU A 1 79 ? 7.594 -9.990 -5.824 1.00 93.12 79 LEU A O 1
ATOM 595 N N . GLY A 1 80 ? 9.599 -9.036 -5.508 1.00 86.50 80 GLY A N 1
ATOM 596 C CA . GLY A 1 80 ? 9.559 -9.148 -4.052 1.00 86.50 80 GLY A CA 1
ATOM 597 C C . GLY A 1 80 ? 9.417 -10.605 -3.592 1.00 86.50 80 GLY A C 1
ATOM 598 O O . GLY A 1 80 ? 9.979 -11.520 -4.189 1.00 86.50 80 GLY A O 1
ATOM 599 N N . SER A 1 81 ? 8.672 -10.834 -2.511 1.00 83.75 81 SER A N 1
ATOM 600 C CA . SER A 1 81 ? 8.437 -12.177 -1.959 1.00 83.75 81 SER A CA 1
ATOM 601 C C . SER A 1 81 ? 7.206 -12.892 -2.533 1.00 83.75 81 SER A C 1
ATOM 603 O O . SER A 1 81 ? 6.939 -14.031 -2.149 1.00 83.75 81 SER A O 1
ATOM 605 N N . ASN A 1 82 ? 6.439 -12.241 -3.411 1.00 86.19 82 ASN A N 1
ATOM 606 C CA . ASN A 1 82 ? 5.117 -12.694 -3.863 1.00 86.19 82 ASN A CA 1
ATOM 607 C C . ASN A 1 82 ? 4.884 -12.576 -5.384 1.00 86.19 82 ASN A C 1
ATOM 609 O O . ASN A 1 82 ? 3.763 -12.816 -5.856 1.00 86.19 82 ASN A O 1
ATOM 613 N N . ASP A 1 83 ? 5.936 -12.252 -6.134 1.00 91.69 83 ASP A N 1
ATOM 614 C CA . ASP A 1 83 ? 5.934 -12.066 -7.584 1.00 91.69 83 ASP A CA 1
ATOM 615 C C . ASP A 1 83 ? 4.987 -10.941 -8.038 1.00 91.69 83 ASP A C 1
ATOM 617 O O . ASP A 1 83 ? 4.227 -11.108 -8.990 1.00 91.69 83 ASP A O 1
ATOM 621 N N . TRP A 1 84 ? 4.988 -9.806 -7.329 1.00 92.88 84 TRP A N 1
ATOM 622 C CA . TRP A 1 84 ? 3.975 -8.752 -7.475 1.00 92.88 84 TRP A CA 1
ATOM 623 C C . TRP A 1 84 ? 3.771 -8.271 -8.921 1.00 92.88 84 TRP A C 1
ATOM 625 O O . TRP A 1 84 ? 2.661 -8.370 -9.443 1.00 92.88 84 TRP A O 1
ATOM 635 N N . ALA A 1 85 ? 4.830 -7.838 -9.608 1.00 93.44 85 ALA A N 1
ATOM 636 C CA . ALA A 1 85 ? 4.736 -7.299 -10.966 1.00 93.44 85 ALA A CA 1
ATOM 637 C C . ALA A 1 85 ? 4.192 -8.320 -11.984 1.00 93.44 85 ALA A C 1
ATOM 639 O O . ALA A 1 85 ? 3.539 -7.943 -12.956 1.00 93.44 85 ALA A O 1
ATOM 640 N N . ILE A 1 86 ? 4.400 -9.619 -11.737 1.00 93.00 86 ILE A N 1
ATOM 641 C CA . ILE A 1 86 ? 3.839 -10.702 -12.556 1.00 93.00 86 ILE A CA 1
ATOM 642 C C . ILE A 1 86 ? 2.319 -10.795 -12.379 1.00 93.00 86 ILE A C 1
ATOM 644 O O . ILE A 1 86 ? 1.611 -11.119 -13.332 1.00 93.00 86 ILE A O 1
ATOM 648 N N . ARG A 1 87 ? 1.789 -10.500 -11.183 1.00 90.88 87 ARG A N 1
ATOM 649 C CA . ARG A 1 87 ? 0.345 -10.580 -10.908 1.00 90.88 87 ARG A CA 1
ATOM 650 C C . ARG A 1 87 ? -0.452 -9.639 -11.794 1.00 90.88 87 ARG A C 1
ATOM 652 O O . ARG A 1 87 ? -1.528 -10.020 -12.237 1.00 90.88 87 ARG A O 1
ATOM 659 N N . ALA A 1 88 ? 0.080 -8.454 -12.087 1.00 87.69 88 ALA A N 1
ATOM 660 C CA . ALA A 1 88 ? -0.568 -7.499 -12.985 1.00 87.69 88 ALA A CA 1
ATOM 661 C C . ALA A 1 88 ? -0.790 -8.083 -14.392 1.00 87.69 88 ALA A C 1
ATOM 663 O O . ALA A 1 88 ? -1.732 -7.708 -15.073 1.00 87.69 88 ALA A O 1
ATOM 664 N N . MET A 1 89 ? 0.052 -9.032 -14.814 1.00 89.25 89 MET A N 1
ATOM 665 C CA . MET A 1 89 ? -0.016 -9.672 -16.132 1.00 89.25 89 MET A CA 1
ATOM 666 C C . MET A 1 89 ? -0.888 -10.938 -16.141 1.00 89.25 89 MET A C 1
ATOM 668 O O . MET A 1 89 ? -1.043 -11.575 -17.183 1.00 89.25 89 MET A O 1
ATOM 672 N N . ALA A 1 90 ? -1.417 -11.360 -14.989 1.00 88.12 90 ALA A N 1
ATOM 673 C CA . ALA A 1 90 ? -2.174 -12.597 -14.885 1.00 88.12 90 ALA A CA 1
ATOM 674 C C . ALA A 1 90 ? -3.608 -12.430 -15.424 1.00 88.12 90 ALA A C 1
ATOM 676 O O . ALA A 1 90 ? -4.232 -11.387 -15.214 1.00 88.12 90 ALA A O 1
ATOM 677 N N . PRO A 1 91 ? -4.174 -13.466 -16.072 1.00 87.06 91 PRO A N 1
ATOM 678 C CA . PRO A 1 91 ? -5.583 -13.457 -16.445 1.00 87.06 91 PRO A CA 1
ATOM 679 C C . PRO A 1 91 ? -6.469 -13.433 -15.192 1.00 87.06 91 PRO A C 1
ATOM 681 O O . PRO A 1 91 ? -6.087 -13.948 -14.135 1.00 87.06 91 PRO A O 1
ATOM 684 N N . ILE A 1 92 ? -7.669 -12.863 -15.317 1.00 88.38 92 ILE A N 1
ATOM 685 C CA . ILE A 1 92 ? -8.581 -12.641 -14.186 1.00 88.38 92 ILE A CA 1
ATOM 686 C C . ILE A 1 92 ? -8.907 -13.934 -13.427 1.00 88.38 92 ILE A C 1
ATOM 688 O O . ILE A 1 92 ? -8.967 -13.929 -12.200 1.00 88.38 92 ILE A O 1
ATOM 692 N N . GLU A 1 93 ? -9.018 -15.068 -14.121 1.00 88.38 93 GLU A N 1
ATOM 693 C CA . GLU A 1 93 ? -9.308 -16.368 -13.513 1.00 88.38 93 GLU A CA 1
ATOM 694 C C . GLU A 1 93 ? -8.215 -16.800 -12.523 1.00 88.38 93 GLU A C 1
ATOM 696 O O . GLU A 1 93 ? -8.516 -17.386 -11.483 1.00 88.38 93 GLU A O 1
ATOM 701 N N . ALA A 1 94 ? -6.949 -16.483 -12.815 1.00 86.19 94 ALA A N 1
ATOM 702 C CA . ALA A 1 94 ? -5.828 -16.793 -11.929 1.00 86.19 94 ALA A CA 1
ATOM 703 C C . ALA A 1 94 ? -5.802 -15.885 -10.686 1.00 86.19 94 ALA A C 1
ATOM 705 O O . ALA A 1 94 ? -5.336 -16.309 -9.626 1.00 86.19 94 ALA A O 1
ATOM 706 N N . LEU A 1 95 ? -6.314 -14.655 -10.804 1.00 88.06 95 LEU A N 1
ATOM 707 C CA . LEU A 1 95 ? -6.452 -13.716 -9.689 1.00 88.06 95 LEU A CA 1
ATOM 708 C C . LEU A 1 95 ? -7.575 -14.156 -8.733 1.00 88.06 95 LEU A C 1
ATOM 710 O O . LEU A 1 95 ? -7.397 -14.155 -7.513 1.00 88.06 95 LEU A O 1
ATOM 714 N N . GLU A 1 96 ? -8.709 -14.611 -9.275 1.00 87.00 96 GLU A N 1
ATOM 715 C CA . GLU A 1 96 ? -9.897 -14.974 -8.491 1.00 87.00 96 GLU A CA 1
ATOM 716 C C . GLU A 1 96 ? -9.661 -16.109 -7.479 1.00 87.00 96 GLU A C 1
ATOM 718 O O . GLU A 1 96 ? -10.247 -16.101 -6.391 1.00 87.00 96 GLU A O 1
ATOM 723 N N . ASP A 1 97 ? -8.807 -17.088 -7.785 1.00 83.12 97 ASP A N 1
ATOM 724 C CA . ASP A 1 97 ? -8.594 -18.241 -6.901 1.00 83.12 97 ASP A CA 1
ATOM 725 C C . ASP A 1 97 ? -7.987 -17.860 -5.545 1.00 83.12 97 ASP A C 1
ATOM 727 O O . ASP A 1 97 ? -8.426 -18.359 -4.501 1.00 83.12 97 ASP A O 1
ATOM 731 N N . LYS A 1 98 ? -7.027 -16.931 -5.523 1.00 81.31 98 LYS A N 1
ATOM 732 C CA . LYS A 1 98 ? -6.465 -16.415 -4.267 1.00 81.31 98 LYS A CA 1
ATOM 733 C C . LYS A 1 98 ? -7.441 -15.504 -3.536 1.00 81.31 98 LYS A C 1
ATOM 735 O O . LYS A 1 98 ? -7.599 -15.617 -2.318 1.00 81.31 98 LYS A O 1
ATOM 740 N N . MET A 1 99 ? -8.193 -14.699 -4.276 1.00 87.69 99 MET A N 1
ATOM 741 C CA . MET A 1 99 ? -9.218 -13.827 -3.706 1.00 87.69 99 MET A CA 1
ATOM 742 C C . MET A 1 99 ? -10.324 -14.612 -2.999 1.00 87.69 99 MET A C 1
ATOM 744 O O . MET A 1 99 ? -10.855 -14.159 -1.987 1.00 87.69 99 MET A O 1
ATOM 748 N N . ARG A 1 100 ? -10.643 -15.833 -3.449 1.00 86.12 100 ARG A N 1
ATOM 749 C CA . ARG A 1 100 ? -11.574 -16.722 -2.730 1.00 86.12 100 ARG A CA 1
ATOM 750 C C . ARG A 1 100 ? -11.075 -17.083 -1.332 1.00 86.12 100 ARG A C 1
ATOM 752 O O . ARG A 1 100 ? -11.893 -17.178 -0.414 1.00 86.12 100 ARG A O 1
ATOM 759 N N . LEU A 1 101 ? -9.770 -17.303 -1.150 1.00 83.94 101 LEU A N 1
ATOM 760 C CA . LEU A 1 101 ? -9.187 -17.580 0.169 1.00 83.94 101 LEU A CA 1
ATOM 761 C C . LEU A 1 101 ? -9.289 -16.350 1.071 1.00 83.94 101 LEU A C 1
ATOM 763 O O . LEU A 1 101 ? -9.752 -16.463 2.206 1.00 83.94 101 LEU A O 1
ATOM 767 N N . PHE A 1 102 ? -8.956 -15.182 0.530 1.00 88.12 102 PHE A N 1
ATOM 768 C CA . PHE A 1 102 ? -9.102 -13.903 1.214 1.00 88.12 102 PHE A CA 1
ATOM 769 C C . PHE A 1 102 ? -10.559 -13.636 1.640 1.00 88.12 102 PHE A C 1
ATOM 771 O O . PHE A 1 102 ? -10.836 -13.400 2.815 1.00 88.12 102 PHE A O 1
ATOM 778 N N . ALA A 1 103 ? -11.523 -13.821 0.733 1.00 90.50 103 ALA A N 1
ATOM 779 C CA . ALA A 1 103 ? -12.950 -13.674 1.022 1.00 90.50 103 ALA A CA 1
ATOM 780 C C . ALA A 1 103 ? -13.436 -14.636 2.118 1.00 90.50 103 ALA A C 1
ATOM 782 O O . ALA A 1 103 ? -14.249 -14.274 2.970 1.00 90.50 103 ALA A O 1
ATOM 783 N N . ARG A 1 104 ? -12.960 -15.891 2.114 1.00 89.00 104 ARG A N 1
ATOM 784 C CA . ARG A 1 104 ? -13.266 -16.856 3.185 1.00 89.00 104 ARG A CA 1
ATOM 785 C C . ARG A 1 104 ? -12.734 -16.376 4.528 1.00 89.00 104 ARG A C 1
ATOM 787 O O . ARG A 1 104 ? -13.434 -16.533 5.528 1.00 89.00 104 ARG A O 1
ATOM 794 N N . HIS A 1 105 ? -11.538 -15.798 4.542 1.00 88.06 105 HIS A N 1
ATOM 795 C CA . HIS A 1 105 ? -10.938 -15.275 5.757 1.00 88.06 105 HIS A CA 1
ATOM 796 C C . HIS A 1 105 ? -11.729 -14.086 6.321 1.00 88.06 105 HIS A C 1
ATOM 798 O O . HIS A 1 105 ? -12.127 -14.112 7.484 1.00 88.06 105 HIS A O 1
ATOM 804 N N . ILE A 1 106 ? -12.073 -13.107 5.482 1.00 90.94 106 ILE A N 1
ATOM 805 C CA . ILE A 1 106 ? -12.903 -11.961 5.880 1.00 90.94 106 ILE A CA 1
ATOM 806 C C . ILE A 1 106 ? -14.246 -12.427 6.469 1.00 90.94 106 ILE A C 1
ATOM 808 O O . ILE A 1 106 ? -14.653 -11.986 7.546 1.00 90.94 106 ILE A O 1
ATOM 812 N N . ARG A 1 107 ? -14.911 -13.399 5.829 1.00 91.44 107 ARG A N 1
ATOM 813 C CA . ARG A 1 107 ? -16.160 -13.980 6.353 1.00 91.44 107 ARG A CA 1
ATOM 814 C C . ARG A 1 107 ? -15.969 -14.720 7.679 1.00 91.44 107 ARG A C 1
ATOM 816 O O . ARG A 1 107 ? -16.893 -14.751 8.488 1.00 91.44 107 ARG A O 1
ATOM 823 N N . TYR A 1 108 ? -14.812 -15.340 7.911 1.00 90.38 108 TYR A N 1
ATOM 824 C CA . TYR A 1 108 ? -14.490 -15.943 9.206 1.00 90.38 108 TYR A CA 1
ATOM 825 C C . TYR A 1 108 ? -14.372 -14.872 10.293 1.00 90.38 108 TYR A C 1
ATOM 827 O O . TYR A 1 108 ? -15.024 -15.000 11.327 1.00 90.38 108 TYR A O 1
ATOM 835 N N . VAL A 1 109 ? -13.637 -13.791 10.031 1.00 90.69 109 VAL A N 1
ATOM 836 C CA . VAL A 1 109 ? -13.502 -12.659 10.960 1.00 90.69 109 VAL A CA 1
ATOM 837 C C . VAL A 1 109 ? -14.865 -12.044 11.273 1.00 90.69 109 VAL A C 1
ATOM 839 O O . VAL A 1 109 ? -15.213 -11.889 12.442 1.00 90.69 109 VAL A O 1
ATOM 842 N N . ARG A 1 110 ? -15.694 -11.791 10.252 1.00 92.12 110 ARG A N 1
ATOM 843 C CA . ARG A 1 110 ? -17.055 -11.268 10.437 1.00 92.12 110 ARG A CA 1
ATOM 844 C C . ARG A 1 110 ? -17.908 -12.147 11.352 1.00 92.12 110 ARG A C 1
ATOM 846 O O . ARG A 1 110 ? -18.669 -11.616 12.153 1.00 92.12 110 ARG A O 1
ATOM 853 N N . LYS A 1 111 ? -17.778 -13.476 11.262 1.00 92.38 111 LYS A N 1
ATOM 854 C CA . LYS A 1 111 ? -18.488 -14.415 12.149 1.00 92.38 111 LYS A CA 1
ATOM 855 C C . LYS A 1 111 ? -17.996 -14.352 13.593 1.00 92.38 111 LYS A C 1
ATOM 857 O O . LYS A 1 111 ? -18.816 -14.472 14.496 1.00 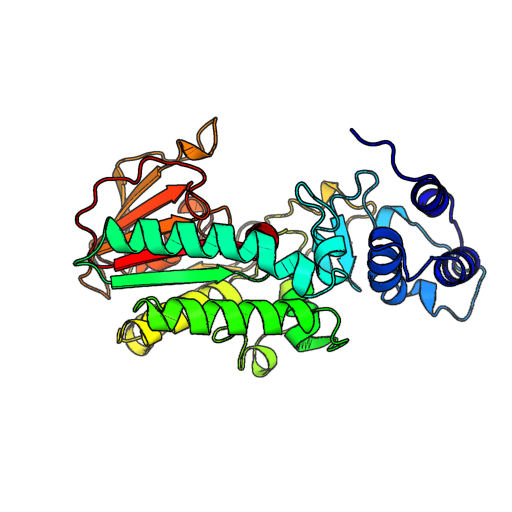92.38 111 LYS A O 1
ATOM 862 N N . GLN A 1 112 ? -16.691 -14.191 13.811 1.00 91.44 112 GLN A N 1
ATOM 863 C CA . GLN A 1 112 ? -16.125 -14.067 15.161 1.00 91.44 112 GLN A CA 1
ATOM 864 C C . GLN A 1 112 ? -16.526 -12.740 15.820 1.00 91.44 112 GLN A C 1
ATOM 866 O O . GLN A 1 112 ? -16.787 -12.692 17.017 1.00 91.44 112 GLN A O 1
ATOM 871 N N . TYR A 1 113 ? -16.659 -11.686 15.017 1.00 92.75 113 TYR A N 1
ATOM 872 C CA . TYR A 1 113 ? -17.016 -10.337 15.448 1.00 92.75 113 TYR A CA 1
ATOM 873 C C . TYR A 1 113 ? -18.433 -9.942 14.990 1.00 92.75 113 TYR A C 1
ATOM 875 O O . TYR A 1 113 ? -18.642 -8.867 14.433 1.00 92.75 113 TYR A O 1
ATOM 883 N N . ALA A 1 114 ? -19.414 -10.832 15.186 1.00 92.62 114 ALA A N 1
ATOM 884 C CA . ALA A 1 114 ? -20.754 -10.738 14.585 1.00 92.62 114 ALA A CA 1
ATOM 885 C C . ALA A 1 114 ? -21.590 -9.506 15.006 1.00 92.62 114 ALA A C 1
ATOM 887 O O . ALA A 1 114 ? -22.387 -8.991 14.220 1.00 92.62 114 ALA A O 1
ATOM 888 N N . ASP A 1 115 ? -21.394 -9.011 16.219 1.00 93.12 115 ASP A N 1
ATOM 889 C CA . ASP A 1 115 ? -22.043 -7.838 16.830 1.00 93.12 115 ASP A CA 1
ATOM 890 C C . ASP A 1 115 ? -21.257 -6.524 16.641 1.00 93.12 115 ASP A C 1
ATOM 892 O O . ASP A 1 115 ? -21.718 -5.477 17.091 1.00 93.12 115 ASP A O 1
ATOM 896 N N . ARG A 1 116 ? -20.101 -6.559 15.966 1.00 93.81 116 ARG A N 1
ATOM 897 C CA . ARG A 1 116 ? -19.261 -5.384 15.691 1.00 93.81 116 ARG A CA 1
ATOM 898 C C . ARG A 1 116 ? -19.393 -4.926 14.241 1.00 93.81 116 ARG A C 1
ATOM 900 O O . ARG A 1 116 ? -19.790 -5.707 13.369 1.00 93.81 116 ARG A O 1
ATOM 907 N N . GLN A 1 117 ? -19.019 -3.675 13.971 1.00 94.75 117 GLN A N 1
ATOM 908 C CA . GLN A 1 117 ? -18.815 -3.202 12.599 1.00 94.75 117 GLN A CA 1
ATOM 909 C C . GLN A 1 117 ? -17.506 -3.791 12.063 1.00 94.75 117 GLN A C 1
ATOM 911 O O . GLN A 1 117 ? -16.476 -3.702 12.729 1.00 94.75 117 GLN A O 1
ATOM 916 N N . VAL A 1 118 ? -17.538 -4.414 10.883 1.00 93.81 118 VAL A N 1
ATOM 917 C CA . VAL A 1 118 ? -16.362 -5.045 10.266 1.00 93.81 118 VAL A CA 1
ATOM 918 C C . VAL A 1 118 ? -16.178 -4.485 8.865 1.00 93.81 118 VAL A C 1
ATOM 920 O O . VAL A 1 118 ? -17.093 -4.580 8.052 1.00 93.81 118 VAL A O 1
ATOM 923 N N . LEU A 1 119 ? -14.993 -3.947 8.593 1.00 95.00 119 LEU A N 1
ATOM 924 C CA . LEU A 1 119 ? -14.635 -3.318 7.324 1.00 95.00 119 LEU A CA 1
ATOM 925 C C . LEU A 1 119 ? -13.344 -3.935 6.788 1.00 95.00 119 LEU A C 1
ATOM 927 O O . LEU A 1 119 ? -12.376 -4.087 7.537 1.00 95.00 119 LEU A O 1
ATOM 931 N N . ALA A 1 120 ? -13.312 -4.273 5.501 1.00 94.56 120 ALA A N 1
ATOM 932 C CA . ALA A 1 120 ? -12.090 -4.683 4.821 1.00 94.56 120 ALA A CA 1
ATOM 933 C C . ALA A 1 120 ? -11.490 -3.504 4.047 1.00 94.56 120 ALA A C 1
ATOM 935 O O . ALA A 1 120 ? -12.196 -2.792 3.339 1.00 94.56 120 ALA A O 1
ATOM 936 N N . VAL A 1 121 ? -10.180 -3.308 4.166 1.00 95.25 121 VAL A N 1
ATOM 937 C C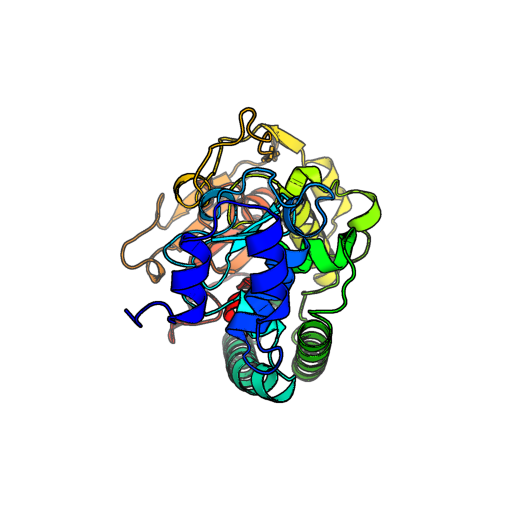A . VAL A 1 121 ? -9.418 -2.246 3.508 1.00 95.25 121 VAL A CA 1
ATOM 938 C C . VAL A 1 121 ? -8.241 -2.884 2.786 1.00 95.25 121 VAL A C 1
ATOM 940 O O . VAL A 1 121 ? -7.388 -3.515 3.408 1.00 95.25 121 VAL A O 1
ATOM 943 N N . VAL A 1 122 ? -8.191 -2.722 1.469 1.00 94.44 122 VAL A N 1
ATOM 944 C CA . VAL A 1 122 ? -7.077 -3.194 0.646 1.00 94.44 122 VAL A CA 1
ATOM 945 C C . VAL A 1 122 ? -6.271 -1.996 0.185 1.00 94.44 122 VAL A C 1
ATOM 947 O O . VAL A 1 122 ? -6.753 -1.209 -0.620 1.00 94.44 122 VAL A O 1
ATOM 950 N N . VAL A 1 123 ? -5.050 -1.854 0.692 1.00 94.38 123 VAL A N 1
ATOM 951 C CA . VAL A 1 123 ? -4.159 -0.728 0.390 1.00 94.38 123 VAL A CA 1
ATOM 952 C C . VAL A 1 123 ? -3.425 -0.997 -0.930 1.00 94.38 123 VAL A C 1
ATOM 954 O O . VAL A 1 123 ? -2.789 -2.043 -1.042 1.00 94.38 123 VAL A O 1
ATOM 957 N N . PRO A 1 124 ? -3.498 -0.116 -1.945 1.00 93.12 124 PRO A N 1
ATOM 958 C CA . PRO A 1 124 ? -2.886 -0.358 -3.245 1.00 93.12 124 PRO A CA 1
ATOM 959 C C . PRO A 1 124 ? -1.366 -0.262 -3.172 1.00 93.12 124 PRO A C 1
ATOM 961 O O . PRO A 1 124 ? -0.808 0.414 -2.308 1.00 93.12 124 PRO A O 1
ATOM 964 N N . GLU A 1 125 ? -0.704 -0.891 -4.134 1.00 92.69 125 GLU A N 1
ATOM 965 C CA . GLU A 1 125 ? 0.731 -0.707 -4.340 1.00 92.69 125 GLU A CA 1
ATOM 966 C C . GLU A 1 125 ? 1.032 0.569 -5.136 1.00 92.69 125 GLU A C 1
ATOM 968 O O . GLU A 1 125 ? 0.179 1.110 -5.850 1.00 92.69 125 GLU A O 1
ATOM 973 N N . LYS A 1 126 ? 2.268 1.068 -5.024 1.00 92.25 126 LYS A N 1
ATOM 974 C CA . LYS A 1 126 ? 2.686 2.322 -5.677 1.00 92.25 126 LYS A CA 1
ATOM 975 C C . LYS A 1 126 ? 2.563 2.269 -7.196 1.00 92.25 126 LYS A C 1
ATOM 977 O O . LYS A 1 126 ? 2.116 3.236 -7.798 1.00 92.25 126 LYS A O 1
ATOM 982 N N . ASP A 1 127 ? 2.937 1.159 -7.817 1.00 92.69 127 ASP A N 1
ATOM 983 C CA . ASP A 1 127 ? 2.848 0.960 -9.265 1.00 92.69 127 ASP A CA 1
ATOM 984 C C . ASP A 1 127 ? 1.392 0.890 -9.757 1.00 92.69 127 ASP A C 1
ATOM 986 O O . ASP A 1 127 ? 1.087 1.418 -10.828 1.00 92.69 127 ASP A O 1
ATOM 990 N N . PHE A 1 128 ? 0.484 0.321 -8.957 1.00 93.06 128 PHE A N 1
ATOM 991 C CA . PHE A 1 128 ? -0.958 0.387 -9.206 1.00 93.06 128 PHE A CA 1
ATOM 992 C C . PHE A 1 128 ? -1.464 1.833 -9.162 1.00 93.06 128 PHE A C 1
ATOM 994 O O . PHE A 1 128 ? -2.168 2.265 -10.073 1.00 93.06 128 PHE A O 1
ATOM 1001 N N . LEU A 1 129 ? -1.085 2.607 -8.138 1.00 92.69 129 LEU A N 1
ATOM 1002 C CA . LEU A 1 129 ? -1.453 4.026 -8.045 1.00 92.69 129 LEU A CA 1
ATOM 1003 C C . LEU A 1 129 ? -0.866 4.855 -9.186 1.00 92.69 129 LEU A C 1
ATOM 1005 O O . LEU A 1 129 ? -1.562 5.701 -9.745 1.00 92.69 129 LEU A O 1
ATOM 1009 N N . MET A 1 130 ? 0.395 4.607 -9.542 1.00 91.69 130 MET A N 1
ATOM 1010 C CA . MET A 1 130 ? 1.052 5.264 -10.668 1.00 91.69 130 MET A CA 1
ATOM 1011 C C . MET A 1 130 ? 0.268 5.048 -11.960 1.00 91.69 130 MET A C 1
ATOM 1013 O O . MET A 1 130 ? 0.062 5.997 -12.723 1.00 91.69 130 MET A O 1
ATOM 1017 N N . ASP A 1 131 ? -0.221 3.824 -12.169 1.00 90.81 131 ASP A N 1
ATOM 1018 C CA . ASP A 1 131 ? -1.049 3.524 -13.324 1.00 90.81 131 ASP A CA 1
ATOM 1019 C C . ASP A 1 131 ? -2.425 4.175 -13.269 1.00 90.81 131 ASP A C 1
ATOM 1021 O O . ASP A 1 131 ? -2.809 4.884 -14.199 1.00 90.81 131 ASP A O 1
ATOM 1025 N N . ALA A 1 132 ? -3.141 4.006 -12.160 1.00 89.69 132 ALA A N 1
ATOM 1026 C CA . ALA A 1 132 ? -4.484 4.546 -12.001 1.00 89.69 132 ALA A CA 1
ATOM 1027 C C . ALA A 1 132 ? -4.525 6.080 -12.141 1.00 89.69 132 ALA A C 1
ATOM 1029 O O . ALA A 1 132 ? -5.445 6.626 -12.755 1.00 89.69 132 ALA A O 1
ATOM 1030 N N . LEU A 1 133 ? -3.524 6.781 -11.597 1.00 89.44 133 LEU A N 1
ATOM 1031 C CA . LEU A 1 133 ? -3.524 8.241 -11.510 1.00 89.44 133 LEU A CA 1
ATOM 1032 C C . LEU A 1 133 ? -2.824 8.923 -12.692 1.00 89.44 133 LEU A C 1
ATOM 1034 O O . LEU A 1 133 ? -3.302 9.967 -13.141 1.00 89.44 133 LEU A O 1
ATOM 1038 N N . PHE A 1 134 ? -1.729 8.358 -13.217 1.00 89.94 134 PHE A N 1
ATOM 1039 C CA . PHE A 1 134 ? -0.845 9.080 -14.143 1.00 89.94 134 PHE A CA 1
ATOM 1040 C C . PHE A 1 134 ? -0.672 8.398 -15.500 1.00 89.94 134 PHE A C 1
ATOM 1042 O O . PHE A 1 134 ? -0.875 9.054 -16.522 1.00 89.94 134 PHE A O 1
ATOM 1049 N N . THR A 1 135 ? -0.283 7.118 -15.546 1.00 88.56 135 THR A N 1
ATOM 1050 C CA . THR A 1 135 ? 0.081 6.481 -16.829 1.00 88.56 135 THR A CA 1
ATOM 1051 C C . THR A 1 135 ? -1.110 5.907 -17.582 1.00 88.56 135 THR A C 1
ATOM 1053 O O . THR A 1 135 ? -1.134 5.989 -18.809 1.00 88.56 135 THR A O 1
ATOM 1056 N N . ARG A 1 136 ? -2.111 5.380 -16.866 1.00 88.06 136 ARG A N 1
ATOM 1057 C CA . ARG A 1 136 ? -3.376 4.849 -17.400 1.00 88.06 136 ARG A CA 1
ATOM 1058 C C . ARG A 1 136 ? -3.177 3.862 -18.553 1.00 88.06 136 ARG A C 1
ATOM 1060 O O . ARG A 1 136 ? -3.879 3.927 -19.563 1.00 88.06 136 ARG A O 1
ATOM 1067 N N . THR A 1 137 ? -2.213 2.958 -18.414 1.00 87.12 137 THR A N 1
ATOM 1068 C CA . THR A 1 137 ? -1.915 1.923 -19.409 1.00 87.12 137 THR A CA 1
ATOM 1069 C C . THR A 1 137 ? -3.017 0.868 -19.463 1.00 87.12 137 THR A C 1
ATOM 1071 O O . THR A 1 137 ? -3.227 0.258 -20.510 1.00 87.12 137 THR A O 1
ATOM 1074 N N . GLY A 1 138 ? -3.751 0.685 -18.358 1.00 86.56 138 GLY A N 1
ATOM 1075 C CA . GLY A 1 138 ? -4.803 -0.322 -18.234 1.00 86.56 138 GLY A CA 1
ATOM 1076 C C . GLY A 1 138 ? -4.276 -1.697 -17.825 1.00 86.56 138 GLY A C 1
ATOM 1077 O O . GLY A 1 138 ? -5.056 -2.647 -17.771 1.00 86.56 138 GLY A O 1
ATOM 1078 N N . ASP A 1 139 ? -2.986 -1.805 -17.490 1.00 87.94 139 ASP A N 1
ATOM 1079 C CA . ASP A 1 139 ? -2.339 -3.070 -17.124 1.00 87.94 139 ASP A CA 1
ATOM 1080 C C . ASP A 1 139 ? -2.975 -3.718 -15.883 1.00 87.94 139 ASP A C 1
ATOM 1082 O O . ASP A 1 139 ? -2.960 -4.936 -15.747 1.00 87.94 139 ASP A O 1
ATOM 1086 N N . TYR A 1 140 ? -3.593 -2.930 -14.996 1.00 90.69 140 TYR A N 1
ATOM 1087 C CA . TYR A 1 140 ? -4.284 -3.446 -13.808 1.00 90.69 140 TYR A CA 1
ATOM 1088 C C . TYR A 1 140 ? -5.799 -3.598 -13.963 1.00 90.69 140 TYR A C 1
ATOM 1090 O O . TYR A 1 140 ? -6.487 -3.847 -12.971 1.00 90.69 140 TYR A O 1
ATOM 1098 N N . ALA A 1 141 ? -6.355 -3.472 -15.172 1.00 88.88 141 ALA A N 1
ATOM 1099 C CA . ALA A 1 141 ? -7.802 -3.570 -15.378 1.00 88.88 141 ALA A CA 1
ATOM 1100 C C . ALA A 1 141 ? -8.384 -4.888 -14.833 1.00 88.88 141 ALA A C 1
ATOM 1102 O O . ALA A 1 141 ? -9.406 -4.869 -14.148 1.00 88.88 141 ALA A O 1
ATOM 1103 N N . GLY A 1 142 ? -7.687 -6.011 -15.048 1.00 89.88 142 GLY A N 1
ATOM 1104 C CA . GLY A 1 142 ? -8.095 -7.319 -14.524 1.00 89.88 142 GLY A CA 1
ATOM 1105 C C . GLY A 1 142 ? -8.099 -7.387 -12.993 1.00 89.88 142 GLY A C 1
ATOM 1106 O O . GLY A 1 142 ? -9.020 -7.955 -12.411 1.00 89.88 142 GLY A O 1
ATOM 1107 N N . MET A 1 143 ? -7.126 -6.758 -12.322 1.00 92.00 143 MET A N 1
ATOM 1108 C CA . MET A 1 143 ? -7.109 -6.657 -10.856 1.00 92.00 143 MET A CA 1
ATOM 1109 C C . MET A 1 143 ? -8.250 -5.791 -10.331 1.00 92.00 143 MET A C 1
ATOM 1111 O O . MET A 1 143 ? -8.906 -6.168 -9.361 1.00 92.00 143 MET A O 1
ATOM 1115 N N . THR A 1 144 ? -8.501 -4.646 -10.967 1.00 91.31 144 THR A N 1
ATOM 1116 C CA . THR A 1 144 ? -9.605 -3.753 -10.599 1.00 91.31 144 THR A CA 1
ATOM 1117 C C . THR A 1 144 ? -10.947 -4.465 -10.735 1.00 91.31 144 THR A C 1
ATOM 1119 O O . THR A 1 144 ? -11.750 -4.439 -9.803 1.00 91.31 144 THR A O 1
ATOM 1122 N N . GLU A 1 145 ? -11.172 -5.159 -11.852 1.00 91.88 145 GLU A N 1
ATOM 1123 C CA . GLU A 1 145 ? -12.388 -5.944 -12.069 1.00 91.88 145 GLU A CA 1
ATOM 1124 C C . GLU A 1 145 ? -12.528 -7.063 -11.028 1.00 91.88 145 GLU A C 1
ATOM 1126 O O . GLU A 1 145 ? -13.597 -7.241 -10.440 1.00 91.88 145 GLU A O 1
ATOM 1131 N N . ALA A 1 146 ? -11.446 -7.790 -10.739 1.00 91.88 146 ALA A N 1
ATOM 1132 C CA . ALA A 1 146 ? -11.467 -8.840 -9.731 1.00 91.88 146 ALA A CA 1
ATOM 1133 C C . ALA A 1 146 ? -11.816 -8.279 -8.338 1.00 91.88 146 ALA A C 1
ATOM 1135 O O . ALA A 1 146 ? -12.661 -8.843 -7.639 1.00 91.88 146 ALA A O 1
ATOM 1136 N N . MET A 1 147 ? -11.241 -7.135 -7.946 1.00 92.19 147 MET A N 1
ATOM 1137 C CA . MET A 1 147 ? -11.555 -6.461 -6.677 1.00 92.19 147 MET A CA 1
ATOM 1138 C C . MET A 1 147 ? -13.010 -6.003 -6.596 1.00 92.19 147 MET A C 1
ATOM 1140 O O . MET A 1 147 ? -13.635 -6.166 -5.549 1.00 92.19 147 MET A O 1
ATOM 1144 N N . GLN A 1 148 ? -13.577 -5.497 -7.692 1.00 91.88 148 GLN A N 1
ATOM 1145 C CA . GLN A 1 148 ? -14.999 -5.144 -7.759 1.00 91.88 148 GLN A CA 1
ATOM 1146 C C . GLN A 1 148 ? -15.895 -6.375 -7.560 1.00 91.88 148 GLN A C 1
ATOM 1148 O O . GLN A 1 148 ? -16.849 -6.324 -6.783 1.00 91.88 148 GLN A O 1
ATOM 1153 N N . ARG A 1 149 ? -15.563 -7.508 -8.199 1.00 92.19 149 ARG A N 1
ATOM 1154 C CA . ARG A 1 149 ? -16.280 -8.782 -8.004 1.00 92.19 149 ARG A CA 1
ATOM 1155 C C . ARG A 1 149 ? -16.182 -9.277 -6.558 1.00 92.19 149 ARG A C 1
ATOM 1157 O O . ARG A 1 149 ? -17.168 -9.772 -6.012 1.00 92.19 149 ARG A O 1
ATOM 1164 N N . LEU A 1 150 ? -15.014 -9.137 -5.928 1.00 92.25 150 LEU A N 1
ATOM 1165 C CA . LEU A 1 150 ? -14.829 -9.472 -4.516 1.00 92.25 150 LEU A CA 1
ATOM 1166 C C . LEU A 1 150 ? -15.682 -8.585 -3.606 1.00 92.25 150 LEU A C 1
ATOM 1168 O O . LEU A 1 150 ? -16.343 -9.131 -2.727 1.00 92.25 150 LEU A O 1
ATOM 1172 N N . GLY A 1 151 ? -15.680 -7.267 -3.824 1.00 93.00 151 GLY A N 1
ATOM 1173 C CA . GLY A 1 151 ? -16.496 -6.316 -3.065 1.00 93.00 151 GLY A CA 1
ATOM 1174 C C . GLY A 1 151 ? -17.973 -6.692 -3.110 1.00 93.00 151 GLY A C 1
ATOM 1175 O O . GLY A 1 151 ? -18.555 -6.985 -2.073 1.00 93.00 151 GLY A O 1
ATOM 1176 N N . ALA A 1 152 ? -18.528 -6.871 -4.312 1.00 91.25 152 ALA A N 1
ATOM 1177 C CA . ALA A 1 152 ? -19.921 -7.292 -4.479 1.00 91.25 152 ALA A CA 1
ATOM 1178 C C . ALA A 1 152 ? -20.246 -8.608 -3.737 1.00 91.25 152 ALA A C 1
ATOM 1180 O O . ALA A 1 152 ? -21.290 -8.734 -3.100 1.00 91.25 152 ALA A O 1
ATOM 1181 N N . GLY A 1 153 ? -19.335 -9.590 -3.764 1.00 91.31 153 GLY A N 1
ATOM 1182 C CA . GLY A 1 153 ? -19.513 -10.860 -3.050 1.00 91.31 153 GLY A CA 1
ATOM 1183 C C . GLY A 1 153 ? -19.332 -10.786 -1.523 1.00 91.31 153 GLY A C 1
ATOM 1184 O O . GLY A 1 153 ? -19.689 -11.739 -0.815 1.00 91.31 153 GLY A O 1
ATOM 1185 N N . LEU A 1 154 ? -18.736 -9.711 -1.003 1.00 92.12 154 LEU A N 1
ATOM 1186 C CA . LEU A 1 154 ? -18.625 -9.419 0.429 1.00 92.12 154 LEU A CA 1
ATOM 1187 C C . LEU A 1 154 ? -19.806 -8.575 0.922 1.00 92.12 154 LEU A C 1
ATOM 1189 O O . LEU A 1 154 ? -20.308 -8.858 2.013 1.00 92.12 154 LEU A O 1
ATOM 1193 N N . ASP A 1 155 ? -20.325 -7.668 0.095 1.00 89.31 155 ASP A N 1
ATOM 1194 C CA . ASP A 1 155 ? -21.525 -6.870 0.377 1.00 89.31 155 ASP A CA 1
ATOM 1195 C C . ASP A 1 155 ? -22.743 -7.772 0.637 1.00 89.31 155 ASP A C 1
ATOM 1197 O O . ASP A 1 155 ? -23.492 -7.562 1.591 1.00 89.31 155 ASP A O 1
ATOM 1201 N N . GLU A 1 156 ? -22.891 -8.868 -0.122 1.00 84.88 156 GLU A N 1
ATOM 1202 C CA . GLU A 1 156 ? -23.906 -9.909 0.132 1.00 84.88 156 GLU A CA 1
ATOM 1203 C C . GLU A 1 156 ? -23.796 -10.537 1.536 1.00 84.88 156 GLU A C 1
ATOM 1205 O O . GLU A 1 156 ? -24.761 -11.089 2.066 1.00 84.88 156 GLU A O 1
ATOM 1210 N N . SER A 1 157 ? -22.610 -10.474 2.148 1.00 82.19 157 SER A N 1
ATOM 1211 C CA . SER A 1 157 ? -22.326 -10.947 3.508 1.00 82.19 157 SER A CA 1
ATOM 1212 C C . SER A 1 157 ? -22.382 -9.826 4.560 1.00 82.19 157 SER A C 1
ATOM 1214 O O . SER A 1 157 ? -22.064 -10.086 5.724 1.00 82.19 157 SER A O 1
ATOM 1216 N N . GLY A 1 158 ? -22.780 -8.606 4.176 1.00 84.62 158 GLY A N 1
ATOM 1217 C CA . GLY A 1 158 ? -22.814 -7.424 5.039 1.00 84.62 158 GLY A CA 1
ATOM 1218 C C . GLY A 1 158 ? -21.424 -6.985 5.494 1.00 84.62 158 GLY A C 1
ATOM 1219 O O . GLY A 1 158 ? -21.234 -6.715 6.682 1.00 84.62 158 GLY A O 1
ATOM 1220 N N . ILE A 1 159 ? -20.444 -7.031 4.587 1.00 89.06 159 ILE A N 1
ATOM 1221 C CA . ILE A 1 159 ? -19.063 -6.617 4.834 1.00 89.06 159 ILE A CA 1
ATOM 1222 C C . ILE A 1 159 ? -18.655 -5.661 3.725 1.00 89.06 159 ILE A C 1
ATOM 1224 O O . ILE A 1 159 ? -18.499 -6.093 2.587 1.00 89.06 159 ILE A O 1
ATOM 1228 N N . ASP A 1 160 ? -18.422 -4.404 4.079 1.00 91.81 160 ASP A N 1
ATOM 1229 C CA . ASP A 1 160 ? -17.951 -3.411 3.123 1.00 91.81 160 ASP A CA 1
ATOM 1230 C C . ASP A 1 160 ? -16.461 -3.639 2.801 1.00 91.81 160 ASP A C 1
ATOM 1232 O O . ASP A 1 160 ? -15.651 -4.000 3.669 1.00 91.81 160 ASP A O 1
ATOM 1236 N N . LEU A 1 161 ? -16.091 -3.416 1.538 1.00 93.25 161 LEU A N 1
ATOM 1237 C CA . LEU A 1 161 ? -14.713 -3.470 1.050 1.00 93.25 161 LEU A CA 1
ATOM 1238 C C . LEU A 1 161 ? -14.290 -2.115 0.475 1.00 93.25 161 LEU A C 1
ATOM 1240 O O . LEU A 1 161 ? -14.850 -1.641 -0.516 1.00 93.25 161 LEU A O 1
ATOM 1244 N N . LEU A 1 162 ? -13.233 -1.536 1.042 1.00 93.62 162 LEU A N 1
ATOM 1245 C CA . LEU A 1 162 ? -12.575 -0.342 0.518 1.00 93.62 162 LEU A CA 1
ATOM 1246 C C . LEU A 1 162 ? -11.309 -0.717 -0.248 1.00 93.62 162 LEU A C 1
ATOM 1248 O O . LEU A 1 162 ? -10.402 -1.338 0.303 1.00 93.62 162 LEU A O 1
ATOM 1252 N N . PHE A 1 163 ? -11.239 -0.309 -1.513 1.00 88.38 163 PHE A N 1
ATOM 1253 C CA . PHE A 1 163 ? -10.092 -0.546 -2.391 1.00 88.38 163 PHE A CA 1
ATOM 1254 C C . PHE A 1 163 ? -9.873 0.567 -3.429 1.00 88.38 163 PHE A C 1
ATOM 1256 O O . PHE A 1 163 ? -8.744 1.000 -3.624 1.00 88.38 163 PHE A O 1
ATOM 1263 N N . HIS A 1 164 ? -10.921 1.038 -4.112 1.00 81.44 164 HIS A N 1
ATOM 1264 C CA . HIS A 1 164 ? -10.781 2.095 -5.129 1.00 81.44 164 HIS A CA 1
ATOM 1265 C C . HIS A 1 164 ? -11.301 3.451 -4.647 1.00 81.44 164 HIS A C 1
ATOM 1267 O O . HIS A 1 164 ? -10.907 4.488 -5.169 1.00 81.44 164 HIS A O 1
ATOM 1273 N N . GLN A 1 165 ? -12.169 3.456 -3.636 1.00 81.94 165 GLN A N 1
ATOM 1274 C CA . GLN A 1 165 ? -12.914 4.634 -3.193 1.00 81.94 165 GLN A CA 1
ATOM 1275 C C . GLN A 1 165 ? -11.976 5.747 -2.708 1.00 81.94 165 GLN A C 1
ATOM 1277 O O . GLN A 1 165 ? -12.221 6.925 -2.942 1.00 81.94 165 GLN A O 1
ATOM 1282 N N . PHE A 1 166 ? -10.849 5.376 -2.093 1.00 78.81 166 PHE A N 1
ATOM 1283 C CA . PHE A 1 166 ? -9.823 6.332 -1.678 1.00 78.81 166 PHE A CA 1
ATOM 1284 C C . PHE A 1 166 ? -8.863 6.737 -2.810 1.00 78.81 166 PHE A C 1
ATOM 1286 O O . PHE A 1 166 ? -8.018 7.590 -2.582 1.00 78.81 166 PHE A O 1
ATOM 1293 N N . ILE A 1 167 ? -8.952 6.149 -4.004 1.00 81.38 167 ILE A N 1
ATOM 1294 C CA . ILE A 1 167 ? -8.193 6.569 -5.197 1.00 81.38 167 ILE A CA 1
ATOM 1295 C C . ILE A 1 167 ? -8.989 7.617 -5.975 1.00 81.38 167 ILE A C 1
ATOM 1297 O O . ILE A 1 167 ? -8.418 8.563 -6.523 1.00 81.38 167 ILE A O 1
ATOM 1301 N N . ASP A 1 168 ? -10.314 7.481 -5.975 1.00 74.62 168 ASP A N 1
ATOM 1302 C CA . ASP A 1 168 ? -11.224 8.388 -6.658 1.00 74.62 168 ASP A CA 1
ATOM 1303 C C . ASP A 1 168 ? -11.008 9.839 -6.187 1.00 74.62 168 ASP A C 1
ATOM 1305 O O . ASP A 1 168 ? -11.153 10.193 -5.017 1.00 74.62 168 ASP A O 1
ATOM 1309 N N . GLY A 1 169 ? -10.617 10.706 -7.125 1.00 69.81 169 GLY A N 1
ATOM 1310 C CA . GLY A 1 169 ? -10.344 12.120 -6.863 1.00 69.81 169 GLY A CA 1
ATOM 1311 C C . GLY A 1 169 ? -8.934 12.448 -6.361 1.00 69.81 169 GLY A C 1
ATOM 1312 O O . GLY A 1 169 ? -8.587 13.633 -6.376 1.00 69.81 169 GLY A O 1
ATOM 1313 N N . LEU A 1 170 ? -8.090 11.464 -6.009 1.00 80.12 170 LEU A N 1
ATOM 1314 C CA . LEU A 1 170 ? -6.682 11.723 -5.659 1.00 80.12 170 LEU A CA 1
ATOM 1315 C C . LEU A 1 170 ? -5.900 12.335 -6.822 1.00 80.12 170 LEU A C 1
ATOM 1317 O O . LEU A 1 170 ? -5.042 13.181 -6.589 1.00 80.12 170 LEU A O 1
ATOM 1321 N N . GLU A 1 171 ? -6.254 12.004 -8.065 1.00 73.38 171 GLU A N 1
ATOM 1322 C CA . GLU A 1 171 ? -5.652 12.561 -9.288 1.00 73.38 171 GLU A CA 1
ATOM 1323 C C . GLU A 1 171 ? -5.644 14.100 -9.332 1.00 73.38 171 GLU A C 1
ATOM 1325 O O . GLU A 1 171 ? -4.804 14.703 -9.994 1.00 73.38 171 GLU A O 1
ATOM 1330 N N . LYS A 1 172 ? -6.573 14.757 -8.623 1.00 75.75 172 LYS A N 1
ATOM 1331 C CA . LYS A 1 172 ? -6.688 16.222 -8.597 1.00 75.75 172 LYS A CA 1
ATOM 1332 C C . LYS A 1 172 ? -5.719 16.882 -7.619 1.00 75.75 172 LYS A C 1
ATOM 1334 O O . LYS A 1 172 ? -5.515 18.091 -7.707 1.00 75.75 172 LYS A O 1
ATOM 1339 N N . TYR A 1 173 ? -5.179 16.121 -6.667 1.00 80.00 173 TYR A N 1
ATOM 1340 C CA . TYR A 1 173 ? -4.492 16.666 -5.495 1.00 80.00 173 TYR A CA 1
ATOM 1341 C C . TYR A 1 173 ? -3.161 15.984 -5.176 1.00 80.00 173 TYR A C 1
ATOM 1343 O O . TYR A 1 173 ? -2.362 16.578 -4.458 1.00 80.00 173 TYR A O 1
ATOM 1351 N N . GLN A 1 174 ? -2.922 14.765 -5.666 1.00 87.44 174 GLN A N 1
ATOM 1352 C CA . GLN A 1 174 ? -1.675 14.036 -5.466 1.00 87.44 174 GLN A CA 1
ATOM 1353 C C . GLN A 1 174 ? -0.701 14.331 -6.619 1.00 87.44 174 GLN A C 1
ATOM 1355 O O . GLN A 1 174 ? -0.949 13.899 -7.746 1.00 87.44 174 GLN A O 1
ATOM 1360 N N . PRO A 1 175 ? 0.404 15.053 -6.366 1.00 88.44 175 PRO A N 1
ATOM 1361 C CA . PRO A 1 175 ? 1.476 15.198 -7.341 1.00 88.44 175 PRO A CA 1
ATOM 1362 C C . PRO A 1 175 ? 2.228 13.869 -7.506 1.00 88.44 175 PRO A C 1
ATOM 1364 O O . PRO A 1 175 ? 2.342 13.083 -6.562 1.00 88.44 175 PRO A O 1
ATOM 1367 N N . ARG A 1 176 ? 2.764 13.616 -8.704 1.00 88.31 176 ARG A N 1
ATOM 1368 C CA . ARG A 1 176 ? 3.539 12.396 -8.996 1.00 88.31 176 ARG A CA 1
ATOM 1369 C C . ARG A 1 176 ? 4.783 12.305 -8.114 1.00 88.31 176 ARG A C 1
ATOM 1371 O O . ARG A 1 176 ? 5.170 11.218 -7.701 1.00 88.31 176 ARG A O 1
ATOM 1378 N N . GLU A 1 177 ? 5.373 13.453 -7.805 1.00 88.25 177 GLU A N 1
ATOM 1379 C CA . GLU A 1 177 ? 6.587 13.628 -7.012 1.00 88.25 177 GLU A CA 1
ATOM 1380 C C . GLU A 1 177 ? 6.464 12.999 -5.613 1.00 88.25 177 GLU A C 1
ATOM 1382 O O . GLU A 1 177 ? 7.431 12.432 -5.106 1.00 88.25 177 GLU A O 1
ATOM 1387 N N . GLU A 1 178 ? 5.257 12.991 -5.030 1.00 88.12 178 GLU A N 1
ATOM 1388 C CA . GLU A 1 178 ? 4.988 12.341 -3.738 1.00 88.12 178 GLU A CA 1
ATOM 1389 C C . GLU A 1 178 ? 5.168 10.813 -3.784 1.00 88.12 178 GLU A C 1
ATOM 1391 O O . GLU A 1 178 ? 5.296 10.205 -2.731 1.00 88.12 178 GLU A O 1
ATOM 1396 N N . LEU A 1 179 ? 5.198 10.168 -4.957 1.00 89.31 179 LEU A N 1
ATOM 1397 C CA . LEU A 1 179 ? 5.414 8.718 -5.095 1.00 89.31 179 LEU A CA 1
ATOM 1398 C C . LEU A 1 179 ? 6.877 8.344 -5.384 1.00 89.31 179 LEU A C 1
ATOM 1400 O O . LEU A 1 179 ? 7.206 7.158 -5.452 1.00 89.31 179 LEU A O 1
ATOM 1404 N N . LEU A 1 180 ? 7.768 9.323 -5.563 1.00 88.69 180 LEU A N 1
ATOM 1405 C CA . LEU A 1 180 ? 9.132 9.085 -6.054 1.00 88.69 180 LEU A CA 1
ATOM 1406 C C . LEU A 1 180 ? 10.152 8.769 -4.951 1.00 88.69 180 LEU A C 1
ATOM 1408 O O . LEU A 1 180 ? 11.278 8.377 -5.250 1.00 88.69 180 LEU A O 1
ATOM 1412 N N . TYR A 1 181 ? 9.783 8.910 -3.678 1.00 86.62 181 TYR A N 1
ATOM 1413 C CA . TYR A 1 181 ? 10.659 8.525 -2.572 1.00 86.62 181 TYR A CA 1
ATOM 1414 C C . TYR A 1 181 ? 10.861 7.001 -2.536 1.00 86.62 181 TYR A C 1
ATOM 1416 O O . TYR A 1 181 ? 9.967 6.223 -2.883 1.00 86.62 181 TYR A O 1
ATOM 1424 N N . PHE A 1 182 ? 12.065 6.577 -2.142 1.00 86.19 182 PHE A N 1
ATOM 1425 C CA . PHE A 1 182 ? 12.569 5.203 -2.272 1.00 86.19 182 PHE A CA 1
ATOM 1426 C C . PHE A 1 182 ? 12.081 4.260 -1.171 1.00 86.19 182 PHE A C 1
ATOM 1428 O O . PHE A 1 182 ? 12.865 3.534 -0.569 1.00 86.19 182 PHE A O 1
ATOM 1435 N N . ASP A 1 183 ? 10.776 4.261 -0.943 1.00 87.06 183 ASP A N 1
ATOM 1436 C CA . ASP A 1 183 ? 10.104 3.392 0.011 1.00 87.06 183 ASP A CA 1
ATOM 1437 C C . ASP A 1 183 ? 9.041 2.535 -0.683 1.00 87.06 183 ASP A C 1
ATOM 1439 O O . ASP A 1 183 ? 8.442 2.964 -1.681 1.00 87.06 183 ASP A O 1
ATOM 1443 N N . THR A 1 184 ? 8.792 1.337 -0.160 1.00 86.19 184 THR A N 1
ATOM 1444 C CA . THR A 1 184 ? 7.713 0.459 -0.630 1.00 86.19 184 THR A CA 1
ATOM 1445 C C . THR A 1 184 ? 6.314 0.947 -0.258 1.00 86.19 184 THR A C 1
ATOM 1447 O O . THR A 1 184 ? 5.346 0.584 -0.926 1.00 86.19 184 THR A O 1
ATOM 1450 N N . HIS A 1 185 ? 6.170 1.763 0.784 1.00 90.81 185 HIS A N 1
ATOM 1451 C CA . HIS A 1 185 ? 4.881 2.226 1.281 1.00 90.81 185 HIS A CA 1
ATOM 1452 C C . HIS A 1 185 ? 4.348 3.444 0.527 1.00 90.81 185 HIS A C 1
ATOM 1454 O O . HIS A 1 185 ? 5.056 4.111 -0.218 1.00 90.81 185 HIS A O 1
ATOM 1460 N N . LEU A 1 186 ? 3.063 3.734 0.742 1.00 91.62 186 LEU A N 1
ATOM 1461 C CA . LEU A 1 186 ? 2.383 4.890 0.159 1.00 91.62 186 LEU A CA 1
ATOM 1462 C C . LEU A 1 186 ? 2.702 6.193 0.903 1.00 91.62 186 LEU A C 1
ATOM 1464 O O . LEU A 1 186 ? 2.953 6.142 2.111 1.00 91.62 186 LEU A O 1
ATOM 1468 N N . PRO A 1 187 ? 2.647 7.358 0.233 1.00 91.12 187 PRO A N 1
ATOM 1469 C CA . PRO A 1 187 ? 2.851 8.633 0.899 1.00 91.12 187 PRO A CA 1
ATOM 1470 C C . PRO A 1 187 ? 1.678 8.960 1.822 1.00 91.12 187 PRO A C 1
ATOM 1472 O O . PRO A 1 187 ? 0.564 8.445 1.691 1.00 91.12 187 PRO A O 1
ATOM 1475 N N . THR A 1 188 ? 1.924 9.875 2.757 1.00 91.94 188 THR A N 1
ATOM 1476 C CA . THR A 1 188 ? 0.972 10.260 3.811 1.00 91.94 188 THR A CA 1
ATOM 1477 C C . THR A 1 188 ? -0.415 10.605 3.299 1.00 91.94 188 THR A C 1
ATOM 1479 O O . THR A 1 188 ? -1.408 10.202 3.905 1.00 91.94 188 THR A O 1
ATOM 1482 N N . ARG A 1 189 ? -0.506 11.302 2.164 1.00 91.44 189 ARG A N 1
ATOM 1483 C CA . ARG A 1 189 ? -1.786 11.691 1.568 1.00 91.44 189 ARG A CA 1
ATOM 1484 C C . ARG A 1 189 ? -2.687 10.486 1.290 1.00 91.44 189 ARG A C 1
ATOM 1486 O O . ARG A 1 189 ? -3.887 10.564 1.540 1.00 91.44 189 ARG A O 1
ATOM 1493 N N . ASN A 1 190 ? -2.124 9.362 0.845 1.00 93.25 190 ASN A N 1
ATOM 1494 C CA . ASN A 1 190 ? -2.899 8.147 0.610 1.00 93.25 190 ASN A CA 1
ATOM 1495 C C . ASN A 1 190 ? -3.441 7.567 1.921 1.00 93.25 190 ASN A C 1
ATOM 1497 O O . ASN A 1 190 ? -4.612 7.208 1.976 1.00 93.25 190 ASN A O 1
ATOM 1501 N N . TYR A 1 191 ? -2.645 7.529 2.994 1.00 94.50 191 TYR A N 1
ATOM 1502 C CA . TYR A 1 191 ? -3.125 7.048 4.297 1.00 94.50 191 TYR A CA 1
ATOM 1503 C C . TYR A 1 191 ? -4.203 7.944 4.905 1.00 94.50 191 TYR A C 1
ATOM 1505 O O . TYR A 1 191 ? -5.170 7.441 5.475 1.00 94.50 191 TYR A O 1
ATOM 1513 N N . VAL A 1 192 ? -4.070 9.262 4.748 1.00 94.50 192 VAL A N 1
ATOM 1514 C CA . VAL A 1 192 ? -5.096 10.232 5.152 1.00 94.50 192 VAL A CA 1
ATOM 1515 C C . VAL A 1 192 ? -6.397 9.986 4.386 1.00 94.50 192 VAL A C 1
ATOM 1517 O O . VAL A 1 192 ? -7.463 9.927 4.994 1.00 94.50 192 VAL A O 1
ATOM 1520 N N . GLN A 1 193 ? -6.316 9.764 3.073 1.00 93.50 193 GLN A N 1
ATOM 1521 C CA . GLN A 1 193 ? -7.485 9.477 2.244 1.00 93.50 193 GLN A CA 1
ATOM 1522 C C . GLN A 1 193 ? -8.123 8.117 2.579 1.00 93.50 193 GLN A C 1
ATOM 1524 O O . GLN A 1 193 ? -9.350 8.001 2.580 1.00 93.50 193 GLN A O 1
ATOM 1529 N N . ILE A 1 194 ? -7.317 7.103 2.917 1.00 95.38 194 ILE A N 1
ATOM 1530 C CA . ILE A 1 194 ? -7.803 5.813 3.427 1.00 95.38 194 ILE A CA 1
ATOM 1531 C C . ILE A 1 194 ? -8.588 6.027 4.725 1.00 95.38 194 ILE A C 1
ATOM 1533 O O . ILE A 1 194 ? -9.726 5.570 4.817 1.00 95.38 194 ILE A O 1
ATOM 1537 N N . LEU A 1 195 ? -8.037 6.765 5.698 1.00 96.31 195 LEU A N 1
ATOM 1538 C CA . LEU A 1 195 ? -8.748 7.088 6.939 1.00 96.31 195 LEU A CA 1
ATOM 1539 C C . LEU A 1 195 ? -10.062 7.829 6.650 1.00 96.31 195 LEU A C 1
ATOM 1541 O O . LEU A 1 195 ? -11.096 7.454 7.197 1.00 96.31 195 LEU A O 1
ATOM 1545 N N . ALA A 1 196 ? -10.044 8.840 5.778 1.00 95.25 196 ALA A N 1
ATOM 1546 C CA . ALA A 1 196 ? -11.235 9.607 5.422 1.00 95.25 196 ALA A CA 1
ATOM 1547 C C . ALA A 1 196 ? -12.357 8.708 4.875 1.00 95.25 196 ALA A C 1
ATOM 1549 O O . ALA A 1 196 ? -13.498 8.806 5.326 1.00 95.25 196 ALA A O 1
ATOM 1550 N N . ASN A 1 197 ? -12.029 7.785 3.966 1.00 95.38 197 ASN A N 1
ATOM 1551 C CA . ASN A 1 197 ? -13.000 6.852 3.388 1.00 95.38 197 ASN A CA 1
ATOM 1552 C C . ASN A 1 197 ? -13.494 5.818 4.401 1.00 95.38 197 ASN A C 1
ATOM 1554 O O . ASN A 1 197 ? -14.683 5.501 4.412 1.00 95.38 197 ASN A O 1
ATOM 1558 N N . VAL A 1 198 ? -12.617 5.324 5.283 1.00 96.12 198 VAL A N 1
ATOM 1559 C CA . VAL A 1 198 ? -13.026 4.450 6.392 1.00 96.12 198 VAL A CA 1
ATOM 1560 C C . VAL A 1 198 ? -14.041 5.165 7.279 1.00 96.12 198 VAL A C 1
ATOM 1562 O O . VAL A 1 198 ? -15.103 4.619 7.557 1.00 96.12 198 VAL A O 1
ATOM 1565 N N . LEU A 1 199 ? -13.751 6.399 7.695 1.00 96.62 199 LEU A N 1
ATOM 1566 C CA . LEU A 1 199 ? -14.644 7.161 8.564 1.00 96.62 199 LEU A CA 1
ATOM 1567 C C . LEU A 1 199 ? -15.983 7.456 7.886 1.00 96.62 199 LEU A C 1
ATOM 1569 O O . LEU A 1 199 ? -17.020 7.246 8.505 1.00 96.62 199 LEU A O 1
ATOM 1573 N N . GLN A 1 200 ? -15.976 7.856 6.614 1.00 94.62 200 GLN A N 1
ATOM 1574 C CA . GLN A 1 200 ? -17.202 8.082 5.845 1.00 94.62 200 GLN A CA 1
ATOM 1575 C C . GLN A 1 200 ? -18.049 6.812 5.710 1.00 94.62 200 GLN A C 1
ATOM 1577 O O . GLN A 1 200 ? -19.257 6.871 5.906 1.00 94.62 200 GLN A O 1
ATOM 1582 N N . THR A 1 201 ? -17.422 5.665 5.436 1.00 94.62 201 THR A N 1
ATOM 1583 C CA . THR A 1 201 ? -18.117 4.369 5.317 1.00 94.62 201 THR A CA 1
ATOM 1584 C C . THR A 1 201 ? -18.750 3.934 6.640 1.00 94.62 201 THR A C 1
ATOM 1586 O O . THR A 1 201 ? -19.780 3.273 6.655 1.00 94.62 201 THR A O 1
ATOM 1589 N N . LEU A 1 202 ? -18.157 4.334 7.767 1.00 95.12 202 LEU A N 1
ATOM 1590 C CA . LEU A 1 202 ? -18.652 4.035 9.112 1.00 95.12 202 LEU A CA 1
ATOM 1591 C C . LEU A 1 202 ? -19.621 5.100 9.663 1.00 95.12 202 LE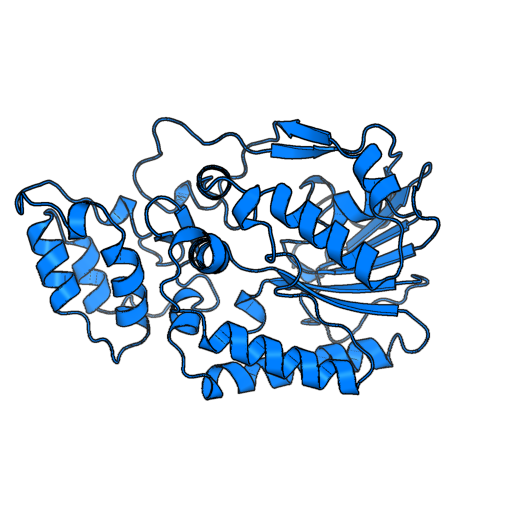U A C 1
ATOM 1593 O O . LEU A 1 202 ? -19.925 5.071 10.861 1.00 95.12 202 LEU A O 1
ATOM 1597 N N . ASP A 1 203 ? -20.072 6.042 8.827 1.00 95.88 203 ASP A N 1
ATOM 1598 C CA . ASP A 1 203 ? -20.903 7.194 9.207 1.00 95.88 203 ASP A CA 1
ATOM 1599 C C . ASP A 1 203 ? -20.282 8.053 10.331 1.00 95.88 203 ASP A C 1
ATOM 1601 O O . ASP A 1 203 ? -20.965 8.572 11.220 1.00 95.88 203 ASP A O 1
ATOM 1605 N N . LEU A 1 204 ? -18.954 8.199 10.319 1.00 96.69 204 LEU A N 1
ATOM 1606 C CA . LEU A 1 204 ? -18.183 9.006 11.265 1.00 96.69 204 LEU A CA 1
ATOM 1607 C C . LEU A 1 204 ? -17.761 10.342 10.632 1.00 96.69 204 LEU A C 1
ATOM 1609 O O . LEU A 1 204 ? -17.487 10.444 9.436 1.00 96.69 204 LEU A O 1
ATOM 1613 N N . ASN A 1 205 ? -17.696 11.396 11.450 1.00 93.44 205 ASN A N 1
ATOM 1614 C CA . ASN A 1 205 ? -17.490 12.762 10.969 1.00 93.44 205 ASN A CA 1
ATOM 1615 C C . ASN A 1 205 ? -16.031 13.038 10.559 1.00 93.44 205 ASN A C 1
ATOM 1617 O O . ASN A 1 205 ? -15.197 13.392 11.392 1.00 93.44 205 ASN A O 1
ATOM 1621 N N . TRP A 1 206 ? -15.738 12.943 9.258 1.00 94.81 206 TRP A N 1
ATOM 1622 C CA . TRP A 1 206 ? -14.421 13.286 8.708 1.00 94.81 206 TRP A CA 1
ATOM 1623 C C . TRP A 1 206 ? -14.037 14.759 8.911 1.00 94.81 206 TRP A C 1
ATOM 1625 O O . TRP A 1 206 ? -12.878 15.040 9.193 1.00 94.81 206 TRP A O 1
ATOM 1635 N N . GLN A 1 207 ? -14.981 15.701 8.813 1.00 95.06 207 GLN A N 1
ATOM 1636 C CA . GLN A 1 207 ? -14.664 17.139 8.848 1.00 95.06 207 GLN A CA 1
ATOM 1637 C C . GLN A 1 207 ? -14.039 17.566 10.181 1.00 95.06 207 GLN A C 1
ATOM 1639 O O . GLN A 1 207 ? -13.156 18.421 10.224 1.00 95.06 207 GLN A O 1
ATOM 1644 N N . GLU A 1 208 ? -14.486 16.954 11.278 1.00 93.25 208 GLU A N 1
ATOM 1645 C CA . GLU A 1 208 ? -13.923 17.204 12.603 1.00 93.25 208 GLU A CA 1
ATOM 1646 C C . GLU A 1 208 ? -12.483 16.683 12.702 1.00 93.25 208 GLU A C 1
ATOM 1648 O O . GLU A 1 208 ? -11.604 17.388 13.196 1.00 93.25 208 GLU A O 1
ATOM 1653 N N . VAL A 1 209 ? -12.221 15.498 12.142 1.00 95.44 209 VAL A N 1
ATOM 1654 C CA . VAL A 1 209 ? -10.882 14.895 12.083 1.00 95.44 209 VAL A CA 1
ATOM 1655 C C . VAL A 1 209 ? -9.935 15.710 11.206 1.00 95.44 209 VAL A C 1
ATOM 1657 O O . VAL A 1 209 ? -8.829 16.034 11.634 1.00 95.44 209 VAL A O 1
ATOM 1660 N N . GLU A 1 210 ? -10.377 16.090 10.009 1.00 95.75 210 GLU A N 1
ATOM 1661 C CA . GLU A 1 210 ? -9.599 16.877 9.050 1.00 95.75 210 GLU A CA 1
ATOM 1662 C C . GLU A 1 210 ? -9.105 18.194 9.659 1.00 95.75 210 GLU A C 1
ATOM 1664 O O . GLU A 1 210 ? -7.956 18.577 9.457 1.00 95.75 210 GLU A O 1
ATOM 1669 N N . SER A 1 211 ? -9.938 18.857 10.468 1.00 93.50 211 SER A N 1
ATOM 1670 C CA . SER A 1 211 ? -9.591 20.140 11.092 1.00 93.50 211 SER A CA 1
ATOM 1671 C C . SER A 1 211 ? -8.408 20.076 12.070 1.00 93.50 211 SER A C 1
ATOM 1673 O O . SER A 1 211 ? -7.749 21.091 12.304 1.00 93.50 211 SER A O 1
ATOM 1675 N N . GLY A 1 212 ? -8.136 18.897 12.641 1.00 92.88 212 GLY A N 1
ATOM 1676 C CA . GLY A 1 212 ? -7.047 18.663 13.592 1.00 92.88 212 GLY A CA 1
ATOM 1677 C C . GLY A 1 212 ? -5.784 18.061 12.974 1.00 92.88 212 GLY A C 1
ATOM 1678 O O . GLY A 1 212 ? -4.782 17.926 13.679 1.00 92.88 212 GLY A O 1
ATOM 1679 N N . LEU A 1 213 ? -5.830 17.690 11.693 1.00 96.69 213 LEU A N 1
ATOM 1680 C CA . LEU A 1 213 ? -4.740 17.030 10.984 1.00 96.69 213 LEU A CA 1
ATOM 1681 C C . LEU A 1 213 ? -3.764 18.051 10.392 1.00 96.69 213 LEU A C 1
ATOM 1683 O O . LEU A 1 213 ? -4.147 19.018 9.735 1.00 96.69 213 LEU A O 1
ATOM 1687 N N . GLN A 1 214 ? -2.476 17.780 10.560 1.00 95.94 214 GLN A N 1
ATOM 1688 C CA . GLN A 1 214 ? -1.383 18.462 9.883 1.00 95.94 214 GLN A CA 1
ATOM 1689 C C . GLN A 1 214 ? -0.517 17.447 9.142 1.00 95.94 214 GLN A C 1
ATOM 1691 O O . GLN A 1 214 ? -0.503 16.256 9.454 1.00 95.94 214 GLN A O 1
ATOM 1696 N N . VAL A 1 215 ? 0.223 17.932 8.151 1.00 93.88 215 VAL A N 1
ATOM 1697 C CA . VAL A 1 215 ? 1.252 17.160 7.457 1.00 93.88 215 VAL A CA 1
ATOM 1698 C C . VAL A 1 215 ? 2.573 17.875 7.685 1.00 93.88 215 VAL A C 1
ATOM 1700 O O . VAL A 1 215 ? 2.709 19.052 7.351 1.00 93.88 215 VAL A O 1
ATOM 1703 N N . ILE A 1 216 ? 3.526 17.174 8.289 1.00 93.81 216 ILE A N 1
ATOM 1704 C CA . ILE A 1 216 ? 4.830 17.722 8.673 1.00 93.81 216 ILE A CA 1
ATOM 1705 C C . ILE A 1 216 ? 5.955 16.935 7.991 1.00 93.81 216 ILE A C 1
ATOM 1707 O O . ILE A 1 216 ? 5.728 15.796 7.575 1.00 93.81 216 ILE A O 1
ATOM 1711 N N . PRO A 1 217 ? 7.168 17.503 7.869 1.00 91.75 217 PRO A N 1
ATOM 1712 C CA . PRO A 1 217 ? 8.337 16.734 7.454 1.00 91.75 217 PRO A CA 1
ATOM 1713 C C . PRO A 1 217 ? 8.563 15.530 8.381 1.00 91.75 217 PRO A C 1
ATOM 1715 O O . PRO A 1 217 ? 8.493 15.667 9.604 1.00 91.75 217 PRO A O 1
ATOM 1718 N N . GLY A 1 218 ? 8.796 14.361 7.792 1.00 86.50 218 GLY A N 1
ATOM 1719 C CA . GLY A 1 218 ? 9.103 13.115 8.491 1.00 86.50 218 GLY A CA 1
ATOM 1720 C C . GLY A 1 218 ? 10.583 12.750 8.427 1.00 86.50 218 GLY A C 1
ATOM 1721 O O . GLY A 1 218 ? 11.389 13.466 7.838 1.00 86.50 218 GLY A O 1
ATOM 1722 N N . GLU A 1 219 ? 10.928 11.618 9.038 1.00 80.19 219 GLU A N 1
ATOM 1723 C CA . GLU A 1 219 ? 12.226 10.976 8.818 1.00 80.19 219 GLU A CA 1
ATOM 1724 C C . GLU A 1 219 ? 12.196 10.148 7.528 1.00 80.19 219 GLU A C 1
ATOM 1726 O O . GLU A 1 219 ? 11.166 9.575 7.161 1.00 80.19 219 GLU A O 1
ATOM 1731 N N . ASP A 1 220 ? 13.339 10.087 6.851 1.00 66.31 220 ASP A N 1
ATOM 1732 C CA . ASP A 1 220 ? 13.496 9.389 5.582 1.00 66.31 220 ASP A CA 1
ATOM 1733 C C . ASP A 1 220 ? 13.405 7.865 5.767 1.00 66.31 220 ASP A C 1
ATOM 1735 O O . ASP A 1 220 ? 14.283 7.234 6.361 1.00 66.31 220 ASP A O 1
ATOM 1739 N N . ALA A 1 221 ? 12.350 7.258 5.216 1.00 66.31 221 ALA A N 1
ATOM 1740 C CA . ALA A 1 221 ? 12.247 5.814 5.029 1.00 66.31 221 ALA A CA 1
ATOM 1741 C C . ALA A 1 221 ? 12.589 5.484 3.567 1.00 66.31 221 ALA A C 1
ATOM 1743 O O . ALA A 1 221 ? 11.994 6.031 2.634 1.00 66.31 221 ALA A O 1
ATOM 1744 N N . HIS A 1 222 ? 13.630 4.670 3.370 1.00 73.94 222 HIS A N 1
ATOM 1745 C CA . HIS A 1 222 ? 14.252 4.431 2.066 1.00 73.94 222 HIS A CA 1
ATOM 1746 C C . HIS A 1 222 ? 14.616 2.947 1.851 1.00 73.94 222 HIS A C 1
ATOM 1748 O O . HIS A 1 222 ? 15.742 2.621 1.466 1.00 73.94 222 HIS A O 1
ATOM 1754 N N . ASP A 1 223 ? 13.688 2.026 2.128 1.00 79.56 223 ASP A N 1
ATOM 1755 C CA . ASP A 1 223 ? 13.944 0.576 2.059 1.00 79.56 223 ASP A CA 1
ATOM 1756 C C . ASP A 1 223 ? 14.304 0.060 0.647 1.00 79.56 223 ASP A C 1
ATOM 1758 O O . ASP A 1 223 ? 14.986 -0.962 0.514 1.00 79.56 223 ASP A O 1
ATOM 1762 N N . LEU A 1 224 ? 13.925 0.788 -0.409 1.00 83.38 224 LEU A N 1
ATOM 1763 C CA . LEU A 1 224 ? 14.275 0.478 -1.798 1.00 83.38 224 LEU A CA 1
ATOM 1764 C C . LEU A 1 224 ? 15.575 1.142 -2.265 1.00 83.38 224 LEU A C 1
ATOM 1766 O O . LEU A 1 224 ? 16.143 0.724 -3.275 1.00 83.38 224 LEU A O 1
ATOM 1770 N N . LEU A 1 225 ? 16.077 2.156 -1.557 1.00 82.88 225 LEU A N 1
ATOM 1771 C CA . LEU A 1 225 ? 17.235 2.938 -2.005 1.00 82.88 225 LEU A CA 1
ATOM 1772 C C . LEU A 1 225 ? 18.511 2.097 -2.079 1.00 82.88 225 LEU A C 1
ATOM 1774 O O . LEU A 1 225 ? 19.331 2.288 -2.970 1.00 82.88 225 LEU A O 1
ATOM 1778 N N . GLU A 1 226 ? 18.682 1.149 -1.160 1.00 84.44 226 GLU A N 1
ATOM 1779 C CA . GLU A 1 226 ? 19.845 0.255 -1.148 1.00 84.44 226 GLU A CA 1
ATOM 1780 C C . GLU A 1 226 ? 19.771 -0.844 -2.220 1.00 84.44 226 GLU A C 1
ATOM 1782 O O . GLU A 1 226 ? 20.763 -1.530 -2.473 1.00 84.44 226 GLU A O 1
ATOM 1787 N N . LYS A 1 227 ? 18.604 -1.027 -2.852 1.00 85.75 227 LYS A N 1
ATOM 1788 C CA . LYS A 1 227 ? 18.360 -2.081 -3.846 1.00 85.75 227 LYS A CA 1
ATOM 1789 C C . LYS A 1 227 ? 18.727 -1.669 -5.268 1.00 85.75 227 LYS A C 1
ATOM 1791 O O . LYS A 1 227 ? 19.045 -2.542 -6.076 1.00 85.75 227 LYS A O 1
ATOM 1796 N N . LEU A 1 228 ? 18.675 -0.376 -5.572 1.00 86.69 228 LEU A N 1
ATOM 1797 C CA . LEU A 1 228 ? 18.945 0.176 -6.898 1.00 86.69 228 LEU A CA 1
ATOM 1798 C C . LEU A 1 228 ? 20.300 0.896 -6.896 1.00 86.69 228 LEU A C 1
ATOM 1800 O O . LEU A 1 228 ? 20.646 1.613 -5.957 1.00 86.69 228 LEU A O 1
ATOM 1804 N N . ALA A 1 229 ? 21.104 0.678 -7.936 1.00 79.44 229 ALA A N 1
ATOM 1805 C CA . ALA A 1 229 ? 22.380 1.365 -8.086 1.00 79.44 229 ALA A CA 1
ATOM 1806 C C . ALA A 1 229 ? 22.157 2.844 -8.422 1.00 79.44 229 ALA A C 1
ATOM 1808 O O . ALA A 1 229 ? 21.215 3.198 -9.118 1.00 79.44 229 ALA A O 1
ATOM 1809 N N . GLY A 1 230 ? 23.065 3.711 -7.973 1.00 68.75 230 GLY A N 1
ATOM 1810 C CA . GLY A 1 230 ? 22.939 5.151 -8.191 1.00 68.75 230 GLY A CA 1
ATOM 1811 C C . GLY A 1 230 ? 21.860 5.755 -7.296 1.00 68.75 230 GLY A C 1
ATOM 1812 O O . GLY A 1 230 ? 20.675 5.724 -7.605 1.00 68.75 230 GLY A O 1
ATOM 1813 N N . ARG A 1 231 ? 22.289 6.343 -6.177 1.00 64.38 231 ARG A N 1
ATOM 1814 C CA . ARG A 1 231 ? 21.394 7.161 -5.356 1.00 64.38 231 ARG A CA 1
ATOM 1815 C C . ARG A 1 231 ? 20.996 8.395 -6.173 1.00 64.38 231 ARG A C 1
ATOM 1817 O O . ARG A 1 231 ? 21.886 8.963 -6.816 1.00 64.38 231 ARG A O 1
ATOM 1824 N N . PRO A 1 232 ? 19.721 8.820 -6.166 1.00 68.88 232 PRO A N 1
ATOM 1825 C CA . PRO A 1 232 ? 19.385 10.135 -6.690 1.00 68.88 232 PRO A CA 1
ATOM 1826 C C . PRO A 1 232 ? 20.225 11.186 -5.951 1.00 68.88 232 PRO A C 1
ATOM 1828 O O . PRO A 1 232 ? 20.516 11.039 -4.762 1.00 68.88 232 PRO A O 1
ATOM 1831 N N . GLU A 1 233 ? 20.660 12.220 -6.671 1.00 63.94 233 GLU A N 1
ATOM 1832 C CA . GLU A 1 233 ? 21.467 13.302 -6.089 1.00 63.94 233 GLU A CA 1
ATOM 1833 C C . GLU A 1 233 ? 20.678 14.087 -5.030 1.00 63.94 233 GLU A C 1
ATOM 1835 O O . GLU A 1 233 ? 21.261 14.583 -4.068 1.00 63.94 233 GLU A O 1
ATOM 1840 N N . GLU A 1 234 ? 19.353 14.135 -5.179 1.00 70.81 234 GLU A N 1
ATOM 1841 C CA . GLU A 1 234 ? 18.420 14.773 -4.258 1.00 70.81 234 GLU A CA 1
ATOM 1842 C C . GLU A 1 234 ? 17.308 13.784 -3.883 1.00 70.81 234 GLU A C 1
ATOM 1844 O O . GLU A 1 234 ? 16.618 13.235 -4.748 1.00 70.81 234 GLU A O 1
ATOM 1849 N N . LEU A 1 235 ? 17.164 13.522 -2.583 1.00 76.19 235 LEU A N 1
ATOM 1850 C CA . LEU A 1 235 ? 16.089 12.691 -2.051 1.00 76.19 235 LEU A CA 1
ATOM 1851 C C . LEU A 1 235 ? 14.813 13.523 -1.955 1.00 76.19 235 LEU A C 1
ATOM 1853 O O . LEU A 1 235 ? 14.844 14.685 -1.549 1.00 76.19 235 LEU A O 1
ATOM 1857 N N . GLN A 1 236 ? 13.689 12.918 -2.333 1.00 79.75 236 GLN A N 1
ATOM 1858 C CA . GLN A 1 236 ? 12.395 13.571 -2.186 1.00 79.75 236 GLN A CA 1
ATOM 1859 C C . GLN A 1 236 ? 12.038 13.675 -0.702 1.00 79.75 236 GLN A C 1
ATOM 1861 O O . GLN A 1 236 ? 12.192 12.683 0.014 1.00 79.75 236 GLN A O 1
ATOM 1866 N N . PRO A 1 237 ? 11.544 14.836 -0.237 1.00 81.31 237 PRO A N 1
ATOM 1867 C CA . PRO A 1 237 ? 11.145 14.997 1.151 1.00 81.31 237 PRO A CA 1
ATOM 1868 C C . PRO A 1 237 ? 10.008 14.033 1.492 1.00 81.31 237 PRO A C 1
ATOM 1870 O O . PRO A 1 237 ? 9.004 13.953 0.779 1.00 81.31 237 PRO A O 1
ATOM 1873 N N . VAL A 1 238 ? 10.149 13.332 2.614 1.00 86.06 238 VAL A N 1
ATOM 1874 C CA . VAL A 1 238 ? 9.084 12.500 3.172 1.00 86.06 238 VAL A CA 1
ATOM 1875 C C . VAL A 1 238 ? 8.241 13.341 4.122 1.00 86.06 238 VAL A C 1
ATOM 1877 O O . VAL A 1 238 ? 8.752 14.083 4.962 1.00 86.06 238 VAL A O 1
ATOM 1880 N N . TYR A 1 239 ? 6.924 13.212 4.006 1.00 89.69 239 TYR A N 1
ATOM 1881 C CA . TYR A 1 239 ? 5.968 13.861 4.895 1.00 89.69 239 TYR A CA 1
ATOM 1882 C C . TYR A 1 239 ? 5.192 12.819 5.688 1.00 89.69 239 TYR A C 1
ATOM 1884 O O . TYR A 1 239 ? 4.889 11.750 5.158 1.00 89.69 239 TYR A O 1
ATOM 1892 N N . VAL A 1 240 ? 4.824 13.148 6.925 1.00 93.50 240 VAL A N 1
ATOM 1893 C CA . VAL A 1 240 ? 4.068 12.291 7.854 1.00 93.50 240 VAL A CA 1
ATOM 1894 C C . VAL A 1 240 ? 2.850 13.030 8.412 1.00 93.50 240 VAL A C 1
ATOM 1896 O O . VAL A 1 240 ? 2.881 14.262 8.514 1.00 93.50 240 VAL A O 1
ATOM 1899 N N . PRO A 1 241 ? 1.768 12.320 8.781 1.00 95.38 241 PRO A N 1
ATOM 1900 C CA . PRO A 1 241 ? 0.640 12.949 9.446 1.00 95.38 241 PRO A CA 1
ATOM 1901 C C . PRO A 1 241 ? 1.013 13.349 10.879 1.00 95.38 241 PRO A C 1
ATOM 1903 O O . PRO A 1 241 ? 1.844 12.708 11.535 1.00 95.38 241 PRO A O 1
ATOM 1906 N N . ASP A 1 242 ? 0.362 14.395 11.374 1.00 96.31 242 ASP A N 1
ATOM 1907 C CA . ASP A 1 242 ? 0.491 14.870 12.745 1.00 96.31 242 ASP A CA 1
ATOM 1908 C C . ASP A 1 242 ? -0.849 15.378 13.286 1.00 96.31 242 ASP A C 1
ATOM 1910 O O . ASP A 1 242 ? -1.557 16.125 12.613 1.00 96.31 242 ASP A O 1
ATOM 1914 N N . PHE A 1 243 ? -1.189 14.983 14.512 1.00 96.81 243 PHE A N 1
ATOM 1915 C CA . PHE A 1 243 ? -2.348 15.487 15.252 1.00 96.81 243 PHE A CA 1
ATOM 1916 C C . PHE A 1 243 ? -1.882 16.140 16.562 1.00 96.81 243 PHE A C 1
ATOM 1918 O O . PHE A 1 243 ? -1.860 15.474 17.600 1.00 96.81 243 PHE A O 1
ATOM 1925 N N . PRO A 1 244 ? -1.546 17.445 16.568 1.00 94.12 244 PRO A N 1
ATOM 1926 C CA . PRO A 1 244 ? -0.996 18.117 17.750 1.00 94.12 244 PRO A CA 1
ATOM 1927 C C . PRO A 1 244 ? -1.895 18.067 18.997 1.00 94.12 244 PRO A C 1
ATOM 1929 O O . PRO A 1 244 ? -1.410 18.184 20.120 1.00 94.12 244 PRO A O 1
ATOM 1932 N N . GLY A 1 245 ? -3.213 17.933 18.808 1.00 92.00 245 GLY A N 1
ATOM 1933 C CA . GLY A 1 245 ? -4.192 17.848 19.897 1.00 92.00 245 GLY A CA 1
ATOM 1934 C C . GLY A 1 245 ? -4.361 16.448 20.500 1.00 92.00 245 GLY A C 1
ATOM 1935 O O . GLY A 1 245 ? -4.934 16.321 21.588 1.00 92.00 245 GLY A O 1
ATOM 1936 N N . ALA A 1 246 ? -3.873 15.406 19.821 1.00 95.75 246 ALA A N 1
ATOM 1937 C CA . ALA A 1 246 ? -4.013 14.031 20.276 1.00 95.75 246 ALA A CA 1
ATOM 1938 C C . ALA A 1 246 ? -3.106 13.758 21.486 1.00 95.75 246 ALA A C 1
ATOM 1940 O O . ALA A 1 246 ? -1.967 14.218 21.564 1.00 95.75 246 ALA A O 1
ATOM 1941 N N . SER A 1 247 ? -3.607 12.982 22.449 1.00 97.19 247 SER A N 1
ATOM 1942 C CA . SER A 1 247 ? -2.862 12.601 23.653 1.00 97.19 247 SER A CA 1
ATOM 1943 C C . SER A 1 247 ? -2.815 11.083 23.750 1.00 97.19 247 SER A C 1
ATOM 1945 O O . SER A 1 247 ? -3.524 10.468 24.550 1.00 97.19 247 SER A O 1
ATOM 1947 N N . VAL A 1 248 ? -1.999 10.492 22.877 1.00 98.00 248 VAL A N 1
ATOM 1948 C CA . VAL A 1 248 ? -1.895 9.043 22.687 1.00 98.00 248 VAL A CA 1
ATOM 1949 C C . VAL A 1 248 ? -0.783 8.465 23.555 1.00 98.00 248 VAL A C 1
ATOM 1951 O O . VAL A 1 248 ? 0.350 8.944 23.546 1.00 98.00 248 VAL A O 1
ATOM 1954 N N . THR A 1 249 ? -1.093 7.400 24.287 1.00 97.94 249 THR A N 1
ATOM 1955 C CA . THR A 1 249 ? -0.115 6.620 25.058 1.00 97.94 249 THR A CA 1
ATOM 1956 C C . THR A 1 249 ? -0.252 5.141 24.740 1.00 97.94 249 THR A C 1
ATOM 1958 O O . THR A 1 249 ? -1.375 4.645 24.649 1.00 97.94 249 THR A O 1
ATOM 1961 N N . LEU A 1 250 ? 0.871 4.433 24.605 1.00 98.25 250 LEU A N 1
ATOM 1962 C CA . LEU A 1 250 ? 0.878 2.970 24.566 1.00 98.25 250 LEU A CA 1
ATOM 1963 C C . LEU A 1 250 ? 0.461 2.450 25.950 1.00 98.25 250 LEU A C 1
ATOM 1965 O O . LEU A 1 250 ? 1.162 2.673 26.935 1.00 98.25 250 LEU A O 1
ATOM 1969 N N . SER A 1 251 ? -0.705 1.815 26.035 1.00 97.44 251 SER A N 1
ATOM 1970 C CA . SER A 1 251 ? -1.266 1.288 27.282 1.00 97.44 251 SER A CA 1
ATOM 1971 C C . SER A 1 251 ? -0.954 -0.195 27.487 1.00 97.44 251 SER A C 1
ATOM 1973 O O . SER A 1 251 ? -0.915 -0.648 28.631 1.00 97.44 251 SER A O 1
ATOM 1975 N N . ALA A 1 252 ? -0.711 -0.946 26.408 1.00 97.56 252 ALA A N 1
ATOM 1976 C CA . ALA A 1 252 ? -0.247 -2.332 26.443 1.00 97.56 252 ALA A CA 1
ATOM 1977 C C . ALA A 1 252 ? 0.398 -2.751 25.108 1.00 97.56 252 ALA A C 1
ATOM 1979 O O . ALA A 1 252 ? 0.227 -2.079 24.092 1.00 97.56 252 ALA A O 1
ATOM 1980 N N . GLY A 1 253 ? 1.091 -3.891 25.106 1.00 96.38 253 GLY A N 1
ATOM 1981 C CA . GLY A 1 253 ? 1.732 -4.457 23.917 1.00 96.38 253 GLY A CA 1
ATOM 1982 C C . GLY A 1 253 ? 3.194 -4.044 23.768 1.00 96.38 253 GLY A C 1
ATOM 1983 O O . GLY A 1 253 ? 3.875 -3.773 24.757 1.00 96.38 253 GLY A O 1
ATOM 1984 N N . ASP A 1 254 ? 3.674 -4.046 22.531 1.00 95.56 254 ASP A N 1
ATOM 1985 C CA . ASP A 1 254 ? 5.085 -3.907 22.191 1.00 95.56 254 ASP A CA 1
ATOM 1986 C C . ASP A 1 254 ? 5.403 -2.488 21.701 1.00 95.56 254 ASP A C 1
ATOM 1988 O O . ASP A 1 254 ? 4.679 -1.920 20.892 1.00 95.56 254 ASP A O 1
ATOM 1992 N N . GLU A 1 255 ? 6.512 -1.892 22.137 1.00 94.00 255 GLU A N 1
ATOM 1993 C CA . GLU A 1 255 ? 6.952 -0.585 21.613 1.00 94.00 255 GLU A CA 1
ATOM 1994 C C . GLU A 1 255 ? 7.540 -0.689 20.195 1.00 94.00 255 GLU A C 1
ATOM 1996 O O . GLU A 1 255 ? 7.534 0.280 19.435 1.00 94.00 255 GLU A O 1
ATOM 2001 N N . SER A 1 256 ? 8.039 -1.872 19.834 1.00 93.69 256 SER A N 1
ATOM 2002 C CA . SER A 1 256 ? 8.732 -2.159 18.580 1.00 93.69 256 SER A CA 1
ATOM 2003 C C . SER A 1 256 ? 8.325 -3.519 18.008 1.00 93.69 256 SER A C 1
ATOM 2005 O O . SER A 1 256 ? 7.633 -4.310 18.650 1.00 93.69 256 SER A O 1
ATOM 2007 N N . TYR A 1 257 ? 8.742 -3.795 16.771 1.00 92.38 257 TYR A N 1
ATOM 2008 C CA . TYR A 1 257 ? 8.464 -5.072 16.120 1.00 92.38 257 TYR A CA 1
ATOM 2009 C C . TYR A 1 257 ? 9.086 -6.258 16.858 1.00 92.38 257 TYR A C 1
ATOM 2011 O O . TYR A 1 257 ? 10.263 -6.246 17.225 1.00 92.38 257 TYR A O 1
ATOM 2019 N N . ARG A 1 258 ? 8.311 -7.337 16.980 1.00 92.50 258 ARG A N 1
ATOM 2020 C CA . ARG A 1 258 ? 8.781 -8.622 17.502 1.00 92.50 258 ARG A CA 1
ATOM 2021 C C . ARG A 1 258 ? 9.287 -9.544 16.402 1.00 92.50 258 ARG A C 1
ATOM 2023 O O . ARG A 1 258 ? 8.943 -9.413 15.231 1.00 92.50 258 ARG A O 1
ATOM 2030 N N . THR A 1 259 ? 10.079 -10.535 16.808 1.00 88.50 259 THR A N 1
ATOM 2031 C CA . THR A 1 259 ? 10.452 -11.679 15.969 1.00 88.50 259 THR A CA 1
ATOM 2032 C C . THR A 1 259 ? 9.876 -12.955 16.588 1.00 88.50 259 THR A C 1
ATOM 2034 O O . THR A 1 259 ? 10.279 -13.285 17.702 1.00 88.50 259 THR A O 1
ATOM 2037 N N . PRO A 1 260 ? 8.982 -13.692 15.899 1.00 87.88 260 PRO A N 1
ATOM 2038 C CA . PRO A 1 260 ? 8.449 -13.436 14.554 1.00 87.88 260 PRO A CA 1
ATOM 2039 C C . PRO A 1 260 ? 7.460 -12.253 14.499 1.00 87.88 260 PRO A C 1
ATOM 2041 O O . PRO A 1 260 ? 6.734 -12.010 15.460 1.00 87.88 260 PRO A O 1
ATOM 2044 N N . LEU A 1 261 ? 7.380 -11.570 13.343 1.00 87.62 261 LEU A N 1
ATOM 2045 C CA . LEU A 1 261 ? 6.596 -10.330 13.154 1.00 87.62 261 LEU A CA 1
ATOM 2046 C C . LEU A 1 261 ? 5.147 -10.420 13.629 1.00 87.62 261 LEU A C 1
ATOM 2048 O O . LEU A 1 261 ? 4.653 -9.482 14.246 1.00 87.62 261 LEU A O 1
ATOM 2052 N N . GLY A 1 262 ? 4.485 -11.557 13.401 1.00 87.00 262 GLY A N 1
ATOM 2053 C CA . GLY A 1 262 ? 3.091 -11.735 13.803 1.00 87.00 262 GLY A CA 1
ATOM 2054 C C . GLY A 1 262 ? 2.843 -11.617 15.308 1.00 87.00 262 GLY A C 1
ATOM 2055 O O . GLY A 1 262 ? 1.696 -11.476 15.711 1.00 87.00 262 GLY A O 1
ATOM 2056 N N . GLU A 1 263 ? 3.869 -11.729 16.156 1.00 89.81 263 GLU A N 1
ATOM 2057 C CA . GLU A 1 263 ? 3.707 -11.541 17.604 1.00 89.81 263 GLU A CA 1
ATOM 2058 C C . GLU A 1 263 ? 3.564 -10.077 18.006 1.00 89.81 263 GLU A C 1
ATOM 2060 O O . GLU A 1 263 ? 3.200 -9.823 19.147 1.00 89.81 263 GLU A O 1
ATOM 2065 N N . THR A 1 264 ? 3.824 -9.146 17.087 1.00 93.81 264 THR A N 1
ATOM 2066 C CA . THR A 1 264 ? 3.709 -7.711 17.336 1.00 93.81 264 THR A CA 1
ATOM 2067 C C . THR A 1 264 ? 2.248 -7.323 17.531 1.00 93.81 264 THR A C 1
ATOM 2069 O O . THR A 1 264 ? 1.413 -7.553 16.648 1.00 93.81 264 THR A O 1
ATOM 2072 N N . TRP A 1 265 ? 1.951 -6.682 18.656 1.00 96.00 265 TRP A N 1
ATOM 2073 C CA . TRP A 1 265 ? 0.667 -6.026 18.885 1.00 96.00 265 TRP A CA 1
ATOM 2074 C C . TRP A 1 265 ? 0.827 -4.796 19.777 1.00 96.00 265 TRP A C 1
ATOM 2076 O O . TRP A 1 265 ? 1.773 -4.702 20.554 1.00 96.00 265 TRP A O 1
ATOM 2086 N N . GLN A 1 266 ? -0.092 -3.843 19.666 1.00 97.62 266 GLN A N 1
ATOM 2087 C CA . GLN A 1 266 ? -0.080 -2.595 20.425 1.00 97.62 266 GLN A CA 1
ATOM 2088 C C . GLN A 1 266 ? -1.497 -2.223 20.837 1.00 97.62 266 GLN A C 1
AT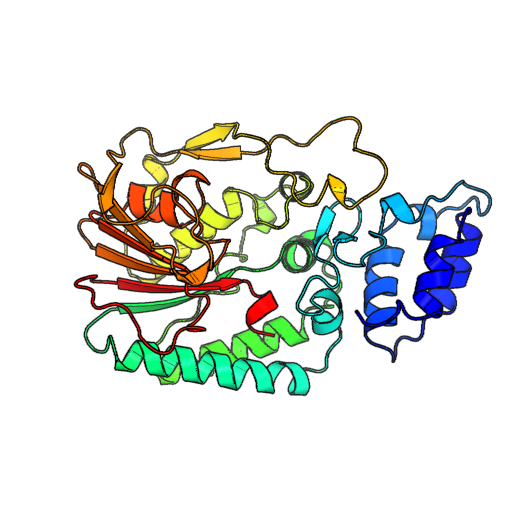OM 2090 O O . GLN A 1 266 ? -2.432 -2.402 20.062 1.00 97.62 266 GLN A O 1
ATOM 2095 N N . ARG A 1 267 ? -1.659 -1.651 22.028 1.00 98.44 267 ARG A N 1
ATOM 2096 C CA . ARG A 1 267 ? -2.888 -0.973 22.441 1.00 98.44 267 ARG A CA 1
ATOM 2097 C C . ARG A 1 267 ? -2.554 0.454 22.825 1.00 98.44 267 ARG A C 1
ATOM 2099 O O . ARG A 1 267 ? -1.706 0.693 23.682 1.00 98.44 267 ARG A O 1
ATOM 2106 N N . HIS A 1 268 ? -3.242 1.396 22.202 1.00 98.62 268 HIS A N 1
ATOM 2107 C CA . HIS A 1 268 ? -3.086 2.819 22.434 1.00 98.62 268 HIS A CA 1
ATOM 2108 C C . HIS A 1 268 ? -4.363 3.398 23.019 1.00 98.62 268 HIS A C 1
ATOM 2110 O O . HIS A 1 268 ? -5.444 3.151 22.496 1.00 98.62 268 HIS A O 1
ATOM 2116 N N . ALA A 1 269 ? -4.222 4.202 24.068 1.00 98.56 269 ALA A N 1
ATOM 2117 C CA . ALA A 1 269 ? -5.302 5.007 24.622 1.00 98.56 269 ALA A CA 1
ATOM 2118 C C . ALA A 1 269 ? -5.067 6.479 24.275 1.00 98.56 269 ALA A C 1
ATOM 2120 O O . ALA A 1 269 ? -3.968 6.995 24.508 1.00 98.56 269 ALA A O 1
ATOM 2121 N N . ASN A 1 270 ? -6.095 7.150 23.761 1.00 98.56 270 ASN A N 1
ATOM 2122 C CA . ASN A 1 270 ? -6.083 8.581 23.489 1.00 98.56 270 ASN A CA 1
ATOM 2123 C C . ASN A 1 270 ? -6.949 9.309 24.517 1.00 98.56 270 ASN A C 1
ATOM 2125 O O . ASN A 1 270 ? -8.142 9.038 24.636 1.00 98.56 270 ASN A O 1
ATOM 2129 N N . LYS A 1 271 ? -6.360 10.243 25.267 1.00 98.06 271 LYS A N 1
ATOM 2130 C CA . LYS A 1 271 ? -7.097 11.012 26.288 1.00 98.06 271 LYS A CA 1
ATOM 2131 C C . LYS A 1 271 ? -7.963 12.124 25.701 1.00 98.06 271 LYS A C 1
ATOM 2133 O O . LYS A 1 271 ? -8.901 12.553 26.366 1.00 98.06 271 LYS A O 1
ATOM 2138 N N . ASN A 1 272 ? -7.661 12.555 24.477 1.00 97.31 272 ASN A N 1
ATOM 2139 C CA . ASN A 1 272 ? -8.389 13.597 23.759 1.00 97.31 272 ASN A CA 1
ATOM 2140 C C . ASN A 1 272 ? -8.890 13.055 22.407 1.00 97.31 272 ASN A C 1
ATOM 2142 O O . ASN A 1 272 ? -8.459 13.545 21.361 1.00 97.31 272 ASN A O 1
ATOM 2146 N N . PRO A 1 273 ? -9.730 12.006 22.389 1.00 97.69 273 PRO A N 1
ATOM 2147 C CA . PRO A 1 273 ? -10.195 11.450 21.134 1.00 97.69 273 PRO A CA 1
ATOM 2148 C C . PRO A 1 273 ? -11.228 12.365 20.488 1.00 97.69 273 PRO A C 1
ATOM 2150 O O . PRO A 1 273 ? -12.063 12.962 21.168 1.00 97.69 273 PRO A O 1
ATOM 2153 N N . ILE A 1 274 ? -11.203 12.407 19.161 1.00 97.62 274 ILE A N 1
ATOM 2154 C CA . ILE A 1 274 ? -12.269 13.010 18.357 1.00 97.62 274 ILE A CA 1
ATOM 2155 C C . ILE A 1 274 ? -13.455 12.038 18.301 1.00 97.62 274 ILE A C 1
ATOM 2157 O O . ILE A 1 274 ? -14.614 12.428 18.398 1.00 97.62 274 ILE A O 1
ATOM 2161 N N . ILE A 1 275 ? -13.165 10.737 18.211 1.00 97.94 275 ILE A N 1
ATOM 2162 C CA . ILE A 1 275 ? -14.157 9.670 18.123 1.00 97.94 275 ILE A CA 1
ATOM 2163 C C . ILE A 1 275 ? -14.103 8.827 19.395 1.00 97.94 275 ILE A C 1
ATOM 2165 O O . ILE A 1 275 ? -13.155 8.083 19.635 1.00 97.94 275 ILE A O 1
ATOM 2169 N N . ALA A 1 276 ? -15.168 8.887 20.195 1.00 97.56 276 ALA A N 1
ATOM 2170 C CA . ALA A 1 276 ? -15.311 8.142 21.449 1.00 97.56 276 ALA A CA 1
ATOM 2171 C C . ALA A 1 276 ? -15.641 6.642 21.249 1.00 97.56 276 ALA A C 1
ATOM 2173 O O . ALA A 1 276 ? -16.434 6.077 21.998 1.00 97.56 276 ALA A O 1
ATOM 2174 N N . LYS A 1 277 ? -15.061 6.015 20.221 1.00 98.38 277 LYS A N 1
ATOM 2175 C CA . LYS A 1 277 ? -15.159 4.579 19.925 1.00 98.38 277 LYS A CA 1
ATOM 2176 C C . LYS A 1 277 ? -13.791 3.915 20.049 1.00 98.38 277 LYS A C 1
ATOM 2178 O O . LYS A 1 277 ? -12.755 4.586 20.038 1.00 98.38 277 LYS A O 1
ATOM 2183 N N . LYS A 1 278 ? -13.807 2.591 20.112 1.00 98.62 278 LYS A N 1
ATOM 2184 C CA . LYS A 1 278 ? -12.639 1.717 20.093 1.00 98.62 278 LYS A CA 1
ATOM 2185 C C . LYS A 1 278 ? -12.511 1.017 18.746 1.00 98.62 278 LYS A C 1
ATOM 2187 O O . LYS A 1 278 ? -13.513 0.586 18.172 1.00 98.62 278 LYS A O 1
ATOM 2192 N N . VAL A 1 279 ? -11.284 0.864 18.262 1.00 98.62 279 VAL A N 1
ATOM 2193 C CA . VAL A 1 279 ? -11.006 0.217 16.976 1.00 98.62 279 VAL A CA 1
ATOM 2194 C C . VAL A 1 279 ? -9.923 -0.850 17.108 1.00 98.62 279 VAL A C 1
ATOM 2196 O O . VAL A 1 279 ? -8.893 -0.624 17.738 1.00 98.62 279 VAL A O 1
ATOM 2199 N N . LEU A 1 280 ? -10.153 -2.006 16.489 1.00 97.75 280 LEU A N 1
ATOM 2200 C CA . LEU A 1 280 ? -9.158 -3.054 16.284 1.00 97.75 280 LEU A CA 1
ATOM 2201 C C . LEU A 1 280 ? -8.689 -3.027 14.827 1.00 97.75 280 LEU A C 1
ATOM 2203 O O . LEU A 1 280 ? -9.495 -3.159 13.909 1.00 97.75 280 LEU A O 1
ATOM 2207 N N . LEU A 1 281 ? -7.382 -2.910 14.622 1.00 97.00 281 LEU A N 1
ATOM 2208 C CA . LEU A 1 281 ? -6.694 -3.009 13.343 1.00 97.00 281 LEU A CA 1
ATOM 2209 C C . LEU A 1 281 ? -5.987 -4.365 13.247 1.00 97.00 281 LEU A C 1
ATOM 2211 O O . LEU A 1 281 ? -5.047 -4.657 13.991 1.00 97.00 281 LEU A O 1
ATOM 2215 N N . LEU A 1 282 ? -6.425 -5.188 12.300 1.00 95.25 282 LEU A N 1
ATOM 2216 C CA . LEU A 1 282 ? -5.767 -6.428 11.901 1.00 95.25 282 LEU A CA 1
ATOM 2217 C C . LEU A 1 282 ? -5.064 -6.163 10.573 1.00 95.25 282 LEU A C 1
ATOM 2219 O O . LEU A 1 282 ? -5.703 -6.226 9.525 1.00 95.25 282 LEU A O 1
ATOM 2223 N N . GLY A 1 283 ? -3.783 -5.802 10.633 1.00 94.44 283 GLY A N 1
ATOM 2224 C CA . GLY A 1 283 ? -3.099 -5.177 9.499 1.00 94.44 283 GLY A CA 1
ATOM 2225 C C . GLY A 1 283 ? -1.680 -5.666 9.257 1.00 94.44 283 GLY A C 1
ATOM 2226 O O . GLY A 1 283 ? -1.161 -6.524 9.981 1.00 94.44 283 GLY A O 1
ATOM 2227 N N . ASP A 1 284 ? -1.054 -5.093 8.233 1.00 92.06 284 ASP A N 1
ATOM 2228 C CA . ASP A 1 284 ? 0.324 -5.361 7.833 1.00 92.06 284 ASP A CA 1
ATOM 2229 C C . ASP A 1 284 ? 1.245 -4.143 8.031 1.00 92.06 284 ASP A C 1
ATOM 2231 O O . ASP A 1 284 ? 1.030 -3.304 8.907 1.00 92.06 284 ASP A O 1
ATOM 2235 N N . SER A 1 285 ? 2.321 -4.060 7.252 1.00 91.38 285 SER A N 1
ATOM 2236 C CA . SER A 1 285 ? 3.248 -2.932 7.205 1.00 91.38 285 SER A CA 1
ATOM 2237 C C . SER A 1 285 ? 2.648 -1.564 6.815 1.00 91.38 285 SER A C 1
ATOM 2239 O O . SER A 1 285 ? 3.314 -0.551 7.044 1.00 91.38 285 SER A O 1
ATOM 2241 N N . HIS A 1 286 ? 1.444 -1.492 6.237 1.00 94.25 286 HIS A N 1
ATOM 2242 C CA . HIS A 1 286 ? 0.723 -0.232 5.996 1.00 94.25 286 HIS A CA 1
ATOM 2243 C C . HIS A 1 286 ? -0.024 0.247 7.242 1.00 94.25 286 HIS A C 1
ATOM 2245 O O . HIS A 1 286 ? -0.106 1.452 7.483 1.00 94.25 286 HIS A O 1
ATOM 2251 N N . SER A 1 287 ? -0.499 -0.674 8.083 1.00 93.56 287 SER A N 1
ATOM 2252 C CA . SER A 1 287 ? -0.942 -0.332 9.436 1.00 93.56 287 SER A CA 1
ATOM 2253 C C . SER A 1 287 ? 0.241 0.029 10.322 1.00 93.56 287 SER A C 1
ATOM 2255 O O . SER A 1 287 ? 0.300 1.146 10.845 1.00 93.56 287 SER A O 1
ATOM 2257 N N . SER A 1 288 ? 1.232 -0.872 10.358 1.00 90.06 288 SER A N 1
ATOM 2258 C CA . SER A 1 288 ? 2.512 -0.739 11.053 1.00 90.06 288 SER A CA 1
ATOM 2259 C C . SER A 1 288 ? 2.380 -0.454 12.555 1.00 90.06 288 SER A C 1
ATOM 2261 O O . SER A 1 288 ? 1.310 -0.156 13.077 1.00 90.06 288 SER A O 1
ATOM 2263 N N . ILE A 1 289 ? 3.497 -0.514 13.278 1.00 92.38 289 ILE A N 1
ATOM 2264 C CA . ILE A 1 289 ? 3.558 0.067 14.621 1.00 92.38 289 ILE A CA 1
ATOM 2265 C C . ILE A 1 289 ? 3.354 1.589 14.586 1.00 92.38 289 ILE A C 1
ATOM 2267 O O . ILE A 1 289 ? 3.738 2.255 13.617 1.00 92.38 289 ILE A O 1
ATOM 2271 N N . HIS A 1 290 ? 2.814 2.139 15.674 1.00 94.44 290 HIS A N 1
ATOM 2272 C CA . HIS A 1 290 ? 2.481 3.558 15.839 1.00 94.44 290 HIS A CA 1
ATOM 2273 C C . HIS A 1 290 ? 3.634 4.520 15.517 1.00 94.44 290 HIS A C 1
ATOM 2275 O O . HIS A 1 290 ? 3.416 5.559 14.896 1.00 94.44 290 HIS A O 1
ATOM 2281 N N . ALA A 1 291 ? 4.867 4.186 15.913 1.00 92.25 291 ALA A N 1
ATOM 2282 C CA . ALA A 1 291 ? 6.036 5.053 15.729 1.00 92.25 291 ALA A CA 1
ATOM 2283 C C . ALA A 1 291 ? 6.298 5.429 14.257 1.00 92.25 291 ALA A C 1
ATOM 2285 O O . ALA A 1 291 ? 6.804 6.512 13.988 1.00 92.25 291 ALA A O 1
ATOM 2286 N N . ASN A 1 292 ? 5.876 4.586 13.309 1.00 90.50 292 ASN A N 1
ATOM 2287 C CA . ASN A 1 292 ? 6.073 4.819 11.877 1.00 90.50 292 ASN A CA 1
ATOM 2288 C C . ASN A 1 292 ? 5.035 5.772 11.259 1.00 90.50 292 ASN A C 1
ATOM 2290 O O . ASN A 1 292 ? 5.056 5.984 10.051 1.00 90.50 292 ASN A O 1
ATOM 2294 N N . ARG A 1 293 ? 4.100 6.311 12.057 1.00 93.88 293 ARG A N 1
ATOM 2295 C CA . ARG A 1 293 ? 3.113 7.323 11.638 1.00 93.88 293 ARG A CA 1
ATOM 2296 C C . ARG A 1 293 ? 2.251 6.947 10.416 1.00 93.88 293 ARG A C 1
ATOM 2298 O O . ARG A 1 293 ? 1.881 7.810 9.627 1.00 93.88 293 ARG A O 1
ATOM 2305 N N . LYS A 1 294 ? 1.892 5.665 10.277 1.00 93.94 294 LYS A N 1
ATOM 2306 C CA . LYS A 1 294 ? 0.957 5.164 9.244 1.00 93.94 294 LYS A CA 1
ATOM 2307 C C . LYS A 1 294 ? -0.467 5.002 9.799 1.00 93.94 294 LYS A C 1
ATOM 2309 O O . LYS A 1 294 ? -0.882 5.816 10.625 1.00 93.94 294 LYS A O 1
ATOM 2314 N N . LEU A 1 295 ? -1.233 3.979 9.390 1.00 96.94 295 LEU A N 1
ATOM 2315 C CA . LEU A 1 295 ? -2.638 3.867 9.807 1.00 96.94 295 LEU A CA 1
ATOM 2316 C C . LEU A 1 295 ? -2.783 3.706 11.327 1.00 96.94 295 LEU A C 1
ATOM 2318 O O . LEU A 1 295 ? -3.596 4.411 11.909 1.00 96.94 295 LEU A O 1
ATOM 2322 N N . THR A 1 296 ? -1.969 2.892 12.011 1.00 97.81 296 THR A N 1
ATOM 2323 C CA . THR A 1 296 ? -2.089 2.745 13.479 1.00 97.81 296 THR A CA 1
ATOM 2324 C C . THR A 1 296 ? -1.966 4.084 14.210 1.00 97.81 296 THR A C 1
ATOM 2326 O O . THR A 1 296 ? -2.741 4.364 15.122 1.00 97.81 296 THR A O 1
ATOM 2329 N N . TYR A 1 297 ? -1.048 4.953 13.772 1.00 97.94 297 TYR A N 1
ATOM 2330 C CA . TYR A 1 297 ? -0.928 6.314 14.302 1.00 97.94 297 TYR A CA 1
ATOM 2331 C C . TYR A 1 297 ? -2.181 7.145 14.023 1.00 97.94 297 TYR A C 1
ATOM 2333 O O . TYR A 1 297 ? -2.753 7.718 14.949 1.00 97.94 297 TYR A O 1
ATOM 2341 N N . LEU A 1 298 ? -2.629 7.175 12.766 1.00 98.19 298 LEU A N 1
ATOM 2342 C CA . LEU A 1 298 ? -3.823 7.904 12.342 1.00 98.19 298 LEU A CA 1
ATOM 2343 C C . LEU A 1 298 ? -5.067 7.503 13.154 1.00 98.19 298 LEU A C 1
ATOM 2345 O O . LEU A 1 298 ? -5.730 8.367 13.722 1.00 98.19 298 LEU A O 1
ATOM 2349 N N . PHE A 1 299 ? -5.349 6.203 13.279 1.00 98.56 299 PHE A N 1
ATOM 2350 C CA . PHE A 1 299 ? -6.471 5.702 14.077 1.00 98.56 299 PHE A CA 1
ATOM 2351 C C . PHE A 1 299 ? -6.301 6.037 15.562 1.00 98.56 299 PHE A C 1
ATOM 2353 O O . PHE A 1 299 ? -7.214 6.599 16.162 1.00 98.56 299 PHE A O 1
ATOM 2360 N N . SER A 1 300 ? -5.123 5.800 16.146 1.00 98.50 300 SER A N 1
ATOM 2361 C CA . SER A 1 300 ? -4.887 6.093 17.570 1.00 98.50 300 SER A CA 1
ATOM 2362 C C . SER A 1 300 ? -4.990 7.579 17.918 1.00 98.50 300 SER A C 1
ATOM 2364 O O . SER A 1 300 ? -5.336 7.927 19.043 1.00 98.50 300 SER A O 1
ATOM 2366 N N . SER A 1 301 ? -4.739 8.464 16.951 1.00 98.38 301 SER A N 1
ATOM 2367 C CA . SER A 1 301 ? -4.835 9.914 17.133 1.00 98.38 301 SER A CA 1
ATOM 2368 C C . SER A 1 301 ? -6.280 10.418 17.107 1.00 98.38 301 SER A C 1
ATOM 2370 O O . SER A 1 301 ? -6.561 11.509 17.600 1.00 98.38 301 SER A O 1
ATOM 2372 N N . VAL A 1 302 ? -7.203 9.613 16.575 1.00 98.25 302 VAL A N 1
ATOM 2373 C CA . VAL A 1 302 ? -8.609 9.974 16.358 1.00 98.25 302 VAL A CA 1
ATOM 2374 C C . VAL A 1 302 ? -9.542 9.241 17.322 1.00 98.25 302 VAL A C 1
ATOM 2376 O O . VAL A 1 302 ? -10.447 9.861 17.880 1.00 98.25 302 VAL A O 1
ATOM 2379 N N . PHE A 1 303 ? -9.325 7.945 17.537 1.00 98.62 303 PHE A N 1
ATOM 2380 C CA . PHE A 1 303 ? -10.175 7.075 18.352 1.00 98.62 303 PHE A CA 1
ATOM 2381 C C . PHE A 1 303 ? -9.757 7.066 19.825 1.00 98.62 303 PHE A C 1
ATOM 2383 O O . PHE A 1 303 ? -8.595 7.299 20.150 1.00 98.62 303 PHE A O 1
ATOM 2390 N N . ALA A 1 304 ? -10.702 6.767 20.723 1.00 98.56 304 ALA A N 1
ATOM 2391 C CA . ALA A 1 304 ? -10.455 6.665 22.166 1.00 98.56 304 ALA A CA 1
ATOM 2392 C C . ALA A 1 304 ? -9.477 5.537 22.512 1.00 98.56 304 ALA A C 1
ATOM 2394 O O . ALA A 1 304 ? -8.613 5.702 23.376 1.00 98.56 304 ALA A O 1
ATOM 2395 N N . GLU A 1 305 ? -9.596 4.408 21.817 1.00 98.75 305 GLU A N 1
ATOM 2396 C CA . GLU A 1 305 ? -8.667 3.291 21.927 1.00 98.75 305 GLU A CA 1
ATOM 2397 C C . GLU A 1 305 ? -8.417 2.678 20.552 1.00 98.75 305 GLU A C 1
ATOM 2399 O O . GLU A 1 305 ? -9.329 2.556 19.732 1.00 98.75 305 GLU A O 1
ATOM 2404 N N . THR A 1 306 ? -7.170 2.303 20.292 1.00 98.75 306 THR A N 1
ATOM 2405 C CA . THR A 1 306 ? -6.769 1.591 19.078 1.00 98.75 306 THR A CA 1
ATOM 2406 C C . THR A 1 306 ? -5.925 0.392 19.456 1.00 98.75 306 THR A C 1
ATOM 2408 O O . THR A 1 306 ? -4.874 0.537 20.081 1.00 98.75 306 THR A O 1
ATOM 2411 N N . GLU A 1 307 ? -6.375 -0.789 19.058 1.00 97.88 307 GLU A N 1
ATOM 2412 C CA . GLU A 1 307 ? -5.607 -2.024 19.114 1.00 97.88 307 GLU A CA 1
ATOM 2413 C C . GLU A 1 307 ? -5.054 -2.322 17.728 1.00 97.88 307 GLU A C 1
ATOM 2415 O O . GLU A 1 307 ? -5.796 -2.325 16.756 1.00 97.88 307 GLU A O 1
ATOM 2420 N N . PHE A 1 308 ? -3.762 -2.593 17.621 1.00 97.12 308 PHE A N 1
ATOM 2421 C CA . PHE A 1 308 ? -3.130 -3.073 16.401 1.00 97.12 308 PHE A CA 1
ATOM 2422 C C . PHE A 1 308 ? -2.559 -4.462 16.647 1.00 97.12 308 PHE A C 1
ATOM 2424 O O . PHE A 1 308 ? -1.840 -4.677 17.619 1.00 97.12 308 PHE A O 1
ATOM 2431 N N . HIS A 1 309 ? -2.832 -5.391 15.739 1.00 95.12 309 HIS A N 1
ATOM 2432 C CA . HIS A 1 309 ? -2.162 -6.682 15.678 1.00 95.12 309 HIS A CA 1
ATOM 2433 C C . HIS A 1 309 ? -1.568 -6.876 14.287 1.00 95.12 309 HIS A C 1
ATOM 2435 O O . HIS A 1 309 ? -2.273 -6.718 13.285 1.00 95.12 309 HIS A O 1
ATOM 2441 N N . TRP A 1 310 ? -0.300 -7.303 14.226 1.00 92.94 310 TRP A N 1
ATOM 2442 C CA . TRP A 1 310 ? 0.298 -7.763 12.975 1.00 92.94 310 TRP A CA 1
ATOM 2443 C C . TRP A 1 310 ? -0.376 -9.064 12.541 1.00 92.94 310 TRP A C 1
ATOM 2445 O O . TRP A 1 310 ? -0.008 -10.169 12.954 1.00 92.94 310 TRP A O 1
ATOM 2455 N N . ASN A 1 311 ? -1.401 -8.928 11.713 1.00 86.56 311 ASN A N 1
ATOM 2456 C CA . ASN A 1 311 ? -2.199 -10.039 11.233 1.00 86.56 311 ASN A CA 1
ATOM 2457 C C . ASN A 1 311 ? -2.770 -9.733 9.839 1.00 86.56 311 ASN A C 1
ATOM 2459 O O . ASN A 1 311 ? -3.997 -9.686 9.712 1.00 86.56 311 ASN A O 1
ATOM 2463 N N . PRO A 1 312 ? -1.910 -9.542 8.808 1.00 74.81 312 PRO A N 1
ATOM 2464 C CA . PRO A 1 312 ? -2.352 -9.382 7.419 1.00 74.81 312 PRO A CA 1
ATOM 2465 C C . PRO A 1 312 ? -3.378 -10.462 7.098 1.00 74.81 312 PRO A C 1
ATOM 2467 O O . PRO A 1 312 ? -3.026 -11.640 7.160 1.00 74.81 312 PRO A O 1
ATOM 2470 N N . CYS A 1 313 ? -4.635 -10.057 6.875 1.00 64.94 313 CYS A N 1
ATOM 2471 C CA . CYS A 1 313 ? -5.836 -10.905 6.813 1.00 64.94 313 CYS A CA 1
ATOM 2472 C C . CYS A 1 313 ? -5.637 -12.374 7.235 1.00 64.94 313 CYS A C 1
ATOM 2474 O O . CYS A 1 313 ? -5.671 -13.303 6.427 1.00 64.94 313 CYS A O 1
ATOM 2476 N N . GLY A 1 314 ? -5.415 -12.545 8.541 1.00 55.56 314 GLY A N 1
ATOM 2477 C CA . GLY A 1 314 ? -5.432 -13.814 9.263 1.00 55.56 314 GLY A CA 1
ATOM 2478 C C . GLY A 1 314 ? -4.578 -14.940 8.729 1.00 55.56 314 GLY A C 1
ATOM 2479 O O . GLY A 1 314 ? -4.990 -16.103 8.720 1.00 55.56 314 GLY A O 1
ATOM 2480 N N . VAL A 1 315 ? -3.316 -14.607 8.475 1.00 60.56 315 VAL A N 1
ATOM 2481 C CA . VAL A 1 315 ? -2.211 -15.569 8.577 1.00 60.56 315 VAL A CA 1
ATOM 2482 C C . VAL A 1 315 ? -2.254 -16.325 9.922 1.00 60.56 315 VAL A C 1
ATOM 2484 O O . VAL A 1 315 ? -1.792 -17.464 10.010 1.00 60.56 315 VAL A O 1
ATOM 2487 N N . ARG A 1 316 ? -2.846 -15.739 10.977 1.00 64.56 316 ARG A N 1
ATOM 2488 C CA . ARG A 1 316 ? -3.088 -16.404 12.266 1.00 64.56 316 ARG A CA 1
ATOM 2489 C C . ARG A 1 316 ? -4.522 -16.916 12.391 1.00 64.56 316 ARG A C 1
ATOM 2491 O O . ARG A 1 316 ? -5.481 -16.166 12.249 1.00 64.56 316 ARG A O 1
ATOM 2498 N N . GLY A 1 317 ? -4.657 -18.199 12.737 1.00 64.62 317 GLY A N 1
ATOM 2499 C CA . GLY A 1 317 ? -5.963 -18.841 12.944 1.00 64.62 317 GLY A CA 1
ATOM 2500 C C . GLY A 1 317 ? -6.705 -18.384 14.207 1.00 64.62 317 GLY A C 1
ATOM 2501 O O . GLY A 1 317 ? -7.932 -18.460 14.252 1.00 64.62 317 GLY A O 1
ATOM 2502 N N . ILE A 1 318 ? -5.979 -17.892 15.218 1.00 79.75 318 ILE A N 1
ATOM 2503 C CA . ILE A 1 318 ? -6.560 -17.371 16.462 1.00 79.75 318 ILE A CA 1
ATOM 2504 C C . ILE A 1 318 ? -6.620 -15.848 16.360 1.00 79.75 318 ILE A C 1
ATOM 2506 O O . ILE A 1 318 ? -5.583 -15.195 16.239 1.00 79.75 318 ILE A O 1
ATOM 2510 N N . LEU A 1 319 ? -7.837 -15.309 16.397 1.00 88.56 319 LEU A N 1
ATOM 2511 C CA . LEU A 1 319 ? -8.086 -13.871 16.440 1.00 88.56 319 LEU A CA 1
ATOM 2512 C C . LEU A 1 319 ? -8.052 -13.375 17.894 1.00 88.56 319 LEU A C 1
ATOM 2514 O O . LEU A 1 319 ? -8.415 -14.141 18.791 1.00 88.56 319 LEU A O 1
ATOM 2518 N N . PRO A 1 320 ? -7.615 -12.130 18.146 1.00 90.69 320 PRO A N 1
ATOM 2519 C CA . PRO A 1 320 ? -7.590 -11.581 19.495 1.00 90.69 320 PRO A CA 1
ATOM 2520 C C . PRO A 1 320 ? -9.010 -11.381 20.040 1.00 90.69 320 PRO A C 1
ATOM 2522 O O . PRO A 1 320 ? -9.933 -11.004 19.313 1.00 90.69 320 PRO A O 1
ATOM 2525 N N . GLU A 1 321 ? -9.181 -11.604 21.340 1.00 91.69 321 GLU A N 1
ATOM 2526 C CA . GLU A 1 321 ? -10.355 -11.102 22.050 1.00 91.69 321 GLU A CA 1
ATOM 2527 C C . GLU A 1 321 ? -10.266 -9.576 22.129 1.00 91.69 321 GLU A C 1
ATOM 2529 O O . GLU A 1 321 ? -9.207 -9.032 22.437 1.00 91.69 321 GLU A O 1
ATOM 2534 N N . THR A 1 322 ? -11.371 -8.890 21.845 1.00 93.81 322 THR A N 1
ATOM 2535 C CA . THR A 1 322 ? -11.424 -7.427 21.844 1.00 93.81 322 THR A CA 1
ATOM 2536 C C . THR A 1 322 ? -12.810 -6.935 22.257 1.00 93.81 322 THR A C 1
ATOM 2538 O O . THR A 1 322 ? -13.828 -7.596 21.999 1.00 93.81 322 THR A O 1
ATOM 2541 N N . ASP A 1 323 ? -12.842 -5.764 22.886 1.00 95.31 323 ASP A N 1
ATOM 2542 C CA . ASP A 1 323 ? -14.049 -4.982 23.152 1.00 95.31 323 ASP A CA 1
ATOM 2543 C C . ASP A 1 323 ? -14.202 -3.801 22.175 1.00 95.31 323 ASP A C 1
ATOM 2545 O O . ASP A 1 323 ? -15.008 -2.904 22.419 1.00 95.31 323 ASP A O 1
ATOM 2549 N N . ALA A 1 324 ? -13.449 -3.806 21.068 1.00 97.69 324 ALA A N 1
ATOM 2550 C CA . ALA A 1 324 ? -13.552 -2.796 20.025 1.00 97.69 324 ALA A CA 1
ATOM 2551 C C . ALA A 1 324 ? -14.962 -2.724 19.412 1.00 97.69 324 ALA A C 1
ATOM 2553 O O . ALA A 1 324 ? -15.589 -3.751 19.150 1.00 97.69 324 ALA A O 1
ATOM 2554 N N . ASP A 1 325 ? -15.426 -1.508 19.114 1.00 98.12 325 ASP A N 1
ATOM 2555 C CA . ASP A 1 325 ? -16.695 -1.267 18.413 1.00 98.12 325 ASP A CA 1
ATOM 2556 C C . ASP A 1 325 ? -16.578 -1.589 16.912 1.00 98.12 325 ASP A C 1
ATOM 2558 O O . ASP A 1 325 ? -17.543 -1.992 16.254 1.00 98.12 325 ASP A O 1
ATOM 2562 N N . ILE A 1 326 ? -15.376 -1.370 16.369 1.00 98.06 326 ILE A N 1
ATOM 2563 C CA . ILE A 1 326 ? -15.047 -1.453 14.947 1.00 98.06 326 ILE A CA 1
ATOM 2564 C C . ILE A 1 326 ? -13.833 -2.364 14.766 1.00 98.06 326 ILE A C 1
ATOM 2566 O O . ILE A 1 326 ? -12.831 -2.227 15.468 1.00 98.06 326 ILE A O 1
ATOM 2570 N N . VAL A 1 327 ? -13.898 -3.252 13.778 1.00 96.19 327 VAL A N 1
ATOM 2571 C CA . VAL A 1 327 ? -12.785 -4.103 13.352 1.00 96.19 327 VAL A CA 1
ATOM 2572 C C . VAL A 1 327 ? -12.431 -3.772 11.907 1.00 96.19 327 VAL A C 1
ATOM 2574 O O . VAL A 1 327 ? -13.250 -3.939 11.003 1.00 96.19 327 VAL A O 1
ATOM 2577 N N . ILE A 1 328 ? -11.196 -3.331 11.690 1.00 96.00 328 ILE A N 1
ATOM 2578 C CA . ILE A 1 328 ? -10.632 -3.055 10.371 1.00 96.00 328 ILE A CA 1
ATOM 2579 C C . ILE A 1 328 ? -9.678 -4.186 10.001 1.00 96.00 328 ILE A C 1
ATOM 2581 O O . ILE A 1 328 ? -8.708 -4.465 10.707 1.00 96.00 328 ILE A O 1
ATOM 2585 N N . LEU A 1 329 ? -9.961 -4.827 8.874 1.00 94.56 329 LEU A N 1
ATOM 2586 C CA . LEU A 1 329 ? -9.090 -5.798 8.229 1.00 94.56 329 LEU A CA 1
ATOM 2587 C C . LEU A 1 329 ? -8.304 -5.079 7.145 1.00 94.56 329 LEU A C 1
ATOM 2589 O O . LEU A 1 329 ? -8.854 -4.782 6.091 1.00 94.56 329 LEU A O 1
ATOM 2593 N N . GLU A 1 330 ? -7.037 -4.796 7.406 1.00 94.25 330 GLU A N 1
ATOM 2594 C CA . GLU A 1 330 ? -6.163 -4.105 6.470 1.00 94.25 330 GLU A CA 1
ATOM 2595 C C . GLU A 1 330 ? -5.185 -5.094 5.831 1.00 94.25 330 GLU A C 1
ATOM 2597 O O . GLU A 1 330 ? -4.648 -5.992 6.489 1.00 94.25 330 GLU A O 1
ATOM 2602 N N . ILE A 1 331 ? -4.984 -4.965 4.525 1.00 92.81 331 ILE A N 1
ATOM 2603 C CA . ILE A 1 331 ? -3.968 -5.729 3.813 1.00 92.81 331 ILE A CA 1
ATOM 2604 C C . ILE A 1 331 ? -3.466 -4.955 2.601 1.00 92.81 331 ILE A C 1
ATOM 2606 O O . ILE A 1 331 ? -4.239 -4.323 1.878 1.00 92.81 331 ILE A O 1
ATOM 2610 N N . SER A 1 332 ? -2.182 -5.089 2.310 1.00 92.31 332 SER A N 1
ATOM 2611 C CA . SER A 1 332 ? -1.632 -4.668 1.036 1.00 92.31 332 SER A CA 1
ATOM 2612 C C . SER A 1 332 ? -2.217 -5.475 -0.131 1.00 92.31 332 SER A C 1
ATOM 2614 O O . SER A 1 332 ? -2.320 -6.707 -0.082 1.00 92.31 332 SER A O 1
ATOM 2616 N N . GLN A 1 333 ? -2.545 -4.788 -1.224 1.00 91.88 333 GLN A N 1
ATOM 2617 C CA . GLN A 1 333 ? -3.091 -5.348 -2.461 1.00 91.88 333 GLN A CA 1
ATOM 2618 C C . GLN A 1 333 ? -2.281 -6.544 -2.960 1.00 91.88 333 GLN A C 1
ATOM 2620 O O . GLN A 1 333 ? -2.851 -7.540 -3.410 1.00 91.88 333 GLN A O 1
ATOM 2625 N N . ARG A 1 334 ? -0.955 -6.503 -2.814 1.00 88.38 334 ARG A N 1
ATOM 2626 C CA . ARG A 1 334 ? -0.070 -7.571 -3.280 1.00 88.38 334 ARG A CA 1
ATOM 2627 C C . ARG A 1 334 ? -0.278 -8.918 -2.588 1.00 88.38 334 ARG A C 1
ATOM 2629 O O . ARG A 1 334 ? 0.127 -9.944 -3.130 1.00 88.38 334 ARG A O 1
ATOM 2636 N N . PHE A 1 335 ? -0.878 -8.936 -1.399 1.00 87.94 335 PHE A N 1
ATOM 2637 C CA . PHE A 1 335 ? -1.172 -10.166 -0.658 1.00 87.94 335 PHE A CA 1
ATOM 2638 C C . PHE A 1 335 ? -2.597 -10.686 -0.889 1.00 87.94 335 PHE A C 1
ATOM 2640 O O . PHE A 1 335 ? -2.919 -11.791 -0.451 1.00 87.94 335 PHE A O 1
ATOM 2647 N N . VAL A 1 336 ? -3.436 -9.923 -1.593 1.00 89.00 336 VAL A N 1
ATOM 2648 C CA . VAL A 1 336 ? -4.757 -10.375 -2.055 1.00 89.00 336 VAL A CA 1
ATOM 2649 C C . VAL A 1 336 ? -4.627 -11.277 -3.296 1.00 89.00 336 VAL A C 1
ATOM 2651 O O . VAL A 1 336 ? -5.421 -12.209 -3.460 1.00 89.00 336 VAL A O 1
ATOM 2654 N N . PHE A 1 337 ? -3.610 -11.024 -4.131 1.00 86.12 337 PHE A N 1
ATOM 2655 C CA . PHE A 1 337 ? -3.365 -11.661 -5.435 1.00 86.12 337 PHE A CA 1
ATOM 2656 C C . PHE A 1 337 ? -2.191 -12.641 -5.476 1.00 86.12 337 PHE A C 1
ATOM 2658 O O . PHE A 1 337 ? -1.422 -12.794 -4.499 1.00 86.12 337 PHE A O 1
#